Protein AF-A0A3L6TMF8-F1 (afdb_monomer_lite)

InterPro domains:
  IPR000172 Glucose-methanol-choline oxidoreductase, N-terminal [PF00732] (1-159)
  IPR036188 FAD/NAD(P)-binding domain superfamily [G3DSA:3.50.50.60] (19-197)
  IPR036188 FAD/NAD(P)-binding domain superfamily [SSF51905] (21-172)

pLDDT: mean 85.03, std 21.31, range [26.61, 98.56]

Structure (mmCIF, N/CA/C/O backbone):
data_AF-A0A3L6TMF8-F1
#
_entry.id   AF-A0A3L6TMF8-F1
#
loop_
_atom_site.group_PDB
_atom_site.id
_atom_site.type_symbol
_atom_site.label_atom_id
_atom_site.label_alt_id
_atom_site.label_comp_id
_atom_site.label_asym_id
_atom_site.label_entity_id
_atom_site.label_seq_id
_atom_site.pdbx_PDB_ins_code
_atom_site.Cartn_x
_atom_site.Cartn_y
_atom_site.Cartn_z
_atom_site.occupancy
_atom_site.B_iso_or_equiv
_atom_site.auth_seq_id
_atom_site.auth_comp_id
_atom_site.auth_asym_id
_atom_site.auth_atom_id
_atom_site.pdbx_PDB_model_num
ATOM 1 N N . MET A 1 1 ? -10.083 -6.583 -18.305 1.00 89.56 1 MET A N 1
ATOM 2 C CA . MET A 1 1 ? -9.436 -6.960 -17.027 1.00 89.56 1 MET A CA 1
ATOM 3 C C . MET A 1 1 ? -9.557 -8.457 -16.776 1.00 89.56 1 MET A C 1
ATOM 5 O O . MET A 1 1 ? -8.679 -9.012 -16.135 1.00 89.56 1 MET A O 1
ATOM 9 N N . ASP A 1 2 ? -10.562 -9.108 -17.354 1.00 95.12 2 ASP A N 1
ATOM 10 C CA . ASP A 1 2 ? -10.920 -10.520 -17.163 1.00 95.12 2 ASP A CA 1
ATOM 11 C C . ASP A 1 2 ? -9.742 -11.482 -17.349 1.00 95.12 2 ASP A C 1
ATOM 13 O O . ASP A 1 2 ? -9.395 -12.188 -16.417 1.00 95.12 2 ASP A O 1
ATOM 17 N N . ALA A 1 3 ? -8.990 -11.387 -18.452 1.00 95.56 3 ALA A N 1
ATOM 18 C CA . ALA A 1 3 ? -7.806 -12.233 -18.660 1.00 95.56 3 ALA A CA 1
ATOM 19 C C . ALA A 1 3 ? -6.743 -12.123 -17.540 1.00 95.56 3 ALA A C 1
ATOM 21 O O . ALA A 1 3 ? -6.020 -13.079 -17.263 1.00 95.56 3 ALA A O 1
ATOM 22 N N . VAL A 1 4 ? -6.630 -10.956 -16.893 1.00 95.81 4 VAL A N 1
ATOM 23 C CA . VAL A 1 4 ? -5.744 -10.765 -15.732 1.00 95.81 4 VAL A CA 1
ATOM 24 C C . VAL A 1 4 ? -6.351 -11.424 -14.496 1.00 95.81 4 VAL A C 1
ATOM 26 O O . VAL A 1 4 ? -5.632 -12.100 -13.766 1.00 95.81 4 VAL A O 1
ATOM 29 N N . TYR A 1 5 ? -7.657 -11.253 -14.278 1.00 95.88 5 TYR A N 1
ATOM 30 C CA . TYR A 1 5 ? -8.386 -11.866 -13.166 1.00 95.88 5 TYR A CA 1
ATOM 31 C C . TYR A 1 5 ? -8.338 -13.391 -13.242 1.00 95.88 5 TYR A C 1
ATOM 33 O O . TYR A 1 5 ? -8.004 -14.030 -12.248 1.00 95.88 5 TYR A O 1
ATOM 41 N N . ASP A 1 6 ? -8.550 -13.956 -14.426 1.00 95.81 6 ASP A N 1
ATOM 42 C CA . ASP A 1 6 ? -8.492 -15.393 -14.676 1.00 95.81 6 ASP A CA 1
ATOM 43 C C . ASP A 1 6 ? -7.088 -15.936 -14.395 1.00 95.81 6 ASP A C 1
ATOM 45 O O . ASP A 1 6 ? -6.918 -16.908 -13.652 1.00 95.81 6 ASP A O 1
ATOM 49 N N . ARG A 1 7 ? -6.049 -15.262 -14.918 1.00 95.94 7 ARG A N 1
ATOM 50 C CA . ARG A 1 7 ? -4.653 -15.691 -14.739 1.00 95.94 7 ARG A CA 1
ATOM 51 C C . ARG A 1 7 ? -4.196 -15.636 -13.283 1.00 95.94 7 ARG A C 1
ATOM 53 O O . ARG A 1 7 ? -3.410 -16.490 -12.861 1.00 95.94 7 ARG A O 1
ATOM 60 N N . LEU A 1 8 ? -4.669 -14.633 -12.547 1.00 95.94 8 LEU A N 1
ATOM 61 C CA . LEU A 1 8 ? -4.456 -14.464 -11.110 1.00 95.94 8 LEU A CA 1
ATOM 62 C C . LEU A 1 8 ? -5.424 -15.294 -10.261 1.00 95.94 8 LEU A C 1
ATOM 64 O O . LEU A 1 8 ? -5.264 -15.319 -9.044 1.00 95.94 8 LEU A O 1
ATOM 68 N N . SER A 1 9 ? -6.409 -15.935 -10.897 1.00 95.12 9 SER A N 1
ATOM 69 C CA . SER A 1 9 ? -7.554 -16.617 -10.288 1.00 95.12 9 SER A CA 1
ATOM 70 C C . SER A 1 9 ? -8.105 -15.858 -9.093 1.00 95.12 9 SER A C 1
ATOM 72 O O . SER A 1 9 ? -8.105 -16.340 -7.960 1.00 95.12 9 SER A O 1
ATOM 74 N N . VAL A 1 10 ? -8.502 -14.622 -9.381 1.00 96.12 10 VAL A N 1
ATOM 75 C CA . VAL A 1 10 ? -9.084 -13.719 -8.400 1.00 96.12 10 VAL A CA 1
ATOM 76 C C . VAL A 1 10 ? -10.381 -14.322 -7.863 1.00 96.12 10 VAL A C 1
ATOM 78 O O . VAL A 1 10 ? -11.233 -14.749 -8.637 1.00 96.12 10 VAL A O 1
ATOM 81 N N . THR A 1 11 ? -10.527 -14.331 -6.541 1.00 94.06 11 THR A N 1
ATOM 82 C CA . THR A 1 11 ? -11.740 -14.759 -5.834 1.00 94.06 11 THR A CA 1
ATOM 83 C C . THR A 1 11 ? -12.136 -13.715 -4.796 1.00 94.06 11 THR A C 1
ATOM 85 O O . THR A 1 11 ? -11.276 -13.075 -4.186 1.00 94.06 11 THR A O 1
ATOM 88 N N . ASP A 1 12 ? -13.434 -13.529 -4.601 1.00 91.12 12 ASP A N 1
ATOM 89 C CA . ASP A 1 12 ? -14.034 -12.762 -3.508 1.00 91.12 12 ASP A CA 1
ATOM 90 C C . ASP A 1 12 ? -14.244 -13.609 -2.238 1.00 91.12 12 ASP A C 1
ATOM 92 O O . ASP A 1 12 ? -14.472 -13.066 -1.155 1.00 91.12 12 ASP A O 1
ATOM 96 N N . GLY A 1 13 ? -14.094 -14.933 -2.336 1.00 91.81 13 GLY A N 1
ATOM 97 C CA . GLY A 1 13 ? -14.233 -15.853 -1.217 1.00 91.81 13 GLY A CA 1
ATOM 98 C C . GLY A 1 13 ? -13.161 -15.648 -0.142 1.00 91.81 13 GLY A C 1
ATOM 99 O O . GLY A 1 13 ? -11.964 -15.508 -0.416 1.00 91.81 13 GLY A O 1
ATOM 100 N N . CYS A 1 14 ? -13.580 -15.665 1.123 1.00 94.44 14 CYS A N 1
ATOM 101 C CA . CYS A 1 14 ? -12.704 -15.624 2.289 1.00 94.44 14 CYS A CA 1
ATOM 102 C C . CYS A 1 14 ? -13.274 -16.531 3.380 1.00 94.44 14 CYS A C 1
ATOM 104 O O . CYS A 1 14 ? -14.332 -16.245 3.934 1.00 94.44 14 CYS A O 1
ATOM 106 N N . ARG A 1 15 ? -12.581 -17.635 3.683 1.00 94.88 15 ARG A N 1
ATOM 107 C CA . ARG A 1 15 ? -13.034 -18.583 4.715 1.00 94.88 15 ARG A CA 1
ATOM 108 C C . ARG A 1 15 ? -12.860 -18.029 6.121 1.00 94.88 15 ARG A C 1
ATOM 110 O O . ARG A 1 15 ? -13.699 -18.268 6.980 1.00 94.88 15 ARG A O 1
ATOM 117 N N . GLU A 1 16 ? -11.764 -17.309 6.350 1.00 94.69 16 GLU A N 1
ATOM 118 C CA . GLU A 1 16 ? -11.487 -16.674 7.630 1.00 94.69 16 GLU A CA 1
ATOM 119 C C . GLU A 1 16 ? -10.800 -15.319 7.446 1.00 94.69 16 GLU A C 1
ATOM 121 O O . GLU A 1 16 ? -9.718 -15.210 6.865 1.00 94.69 16 GLU A O 1
ATOM 126 N N . GLU A 1 17 ? -11.415 -14.281 8.005 1.00 95.31 17 GLU A N 1
ATOM 127 C CA . GLU A 1 17 ? -10.838 -12.945 8.067 1.00 95.31 17 GLU A CA 1
ATOM 128 C C . GLU A 1 17 ? -9.806 -12.831 9.201 1.00 95.31 17 GLU A C 1
ATOM 130 O O . GLU A 1 17 ? -9.990 -13.342 10.311 1.00 95.31 17 GLU A O 1
ATOM 135 N N . GLY A 1 18 ? -8.720 -12.099 8.945 1.00 94.88 18 GLY A N 1
ATOM 136 C CA . GLY A 1 18 ? -7.771 -11.718 9.992 1.00 94.88 18 GLY A CA 1
ATOM 137 C C . GLY A 1 18 ? -8.398 -10.763 11.017 1.00 94.88 18 GLY A C 1
ATOM 138 O O . GLY A 1 18 ? -9.396 -10.096 10.741 1.00 94.88 18 GLY A O 1
ATOM 139 N N . PHE A 1 19 ? -7.777 -10.646 12.192 1.00 95.75 19 PHE A N 1
ATOM 140 C CA . PHE A 1 19 ? -8.275 -9.841 13.319 1.00 95.75 19 PHE A CA 1
ATOM 141 C C . PHE A 1 19 ? -8.699 -8.415 12.926 1.00 95.75 19 PHE A C 1
ATOM 143 O O . PHE A 1 19 ? -9.780 -7.959 13.286 1.00 95.75 19 PHE A O 1
ATOM 150 N N . GLN A 1 20 ? -7.867 -7.714 12.152 1.00 95.62 20 GLN A N 1
ATOM 151 C CA . GLN A 1 20 ? -8.139 -6.324 11.769 1.00 95.62 20 GLN A CA 1
ATOM 152 C C . GLN A 1 20 ? -9.345 -6.211 10.826 1.00 95.62 20 GLN A C 1
ATOM 154 O O . GLN A 1 20 ? -10.141 -5.285 10.943 1.00 95.62 20 GLN A O 1
ATOM 159 N N . ASN A 1 21 ? -9.503 -7.173 9.915 1.00 96.31 21 ASN A N 1
ATOM 160 C CA . ASN A 1 21 ? -10.626 -7.224 8.983 1.00 96.31 21 ASN A CA 1
ATOM 161 C C . ASN A 1 21 ? -11.944 -7.495 9.727 1.00 96.31 21 ASN A C 1
ATOM 163 O O . ASN A 1 21 ? -12.914 -6.765 9.528 1.00 96.31 21 ASN A O 1
ATOM 167 N N . LYS A 1 22 ? -11.931 -8.425 10.696 1.00 96.88 22 LYS A N 1
ATOM 168 C CA . LYS A 1 22 ? -13.059 -8.664 11.616 1.00 96.88 22 LYS A CA 1
ATOM 169 C C . LYS A 1 22 ? -13.450 -7.397 12.391 1.00 96.88 22 LYS A C 1
ATOM 171 O O . LYS A 1 22 ? -14.636 -7.121 12.552 1.00 96.88 22 LYS A O 1
ATOM 176 N N . VAL A 1 23 ? -12.469 -6.606 12.844 1.00 97.31 23 VAL A N 1
ATOM 177 C CA . VAL A 1 23 ? -12.705 -5.304 13.500 1.00 97.31 23 VAL A CA 1
ATOM 178 C C . VAL A 1 23 ? -13.433 -4.334 12.570 1.00 97.31 23 VAL A C 1
ATOM 180 O O . VAL A 1 23 ? -14.449 -3.769 12.970 1.00 97.31 23 VAL A O 1
ATOM 183 N N . VAL A 1 24 ? -12.952 -4.150 11.335 1.00 97.81 24 VAL A N 1
ATOM 184 C CA . VAL A 1 24 ? -13.604 -3.249 10.370 1.00 97.81 24 VAL A CA 1
ATOM 185 C C . VAL A 1 24 ? -15.022 -3.714 10.057 1.00 97.81 24 VAL A C 1
ATOM 187 O O . VAL A 1 24 ? -15.937 -2.894 10.100 1.00 97.81 24 VAL A O 1
ATOM 190 N N . ARG A 1 25 ? -15.223 -5.013 9.806 1.00 97.50 25 ARG A N 1
ATOM 191 C CA . ARG A 1 25 ? -16.544 -5.590 9.529 1.00 97.50 25 ARG A CA 1
ATOM 192 C C . ARG A 1 25 ? -17.523 -5.337 10.673 1.00 97.50 25 ARG A C 1
ATOM 194 O O . ARG A 1 25 ? -18.552 -4.706 10.450 1.00 97.50 25 ARG A O 1
ATOM 201 N N . ARG A 1 26 ? -17.158 -5.716 11.902 1.00 97.44 26 ARG A N 1
ATOM 202 C CA . ARG A 1 26 ? -17.998 -5.498 13.089 1.00 97.44 26 ARG A CA 1
ATOM 203 C C . ARG A 1 26 ? -18.318 -4.020 13.304 1.00 97.44 26 ARG A C 1
ATOM 205 O O . ARG A 1 26 ? -19.453 -3.673 13.607 1.00 97.44 26 ARG A O 1
ATOM 212 N N . GLY A 1 27 ? -17.322 -3.144 13.167 1.00 97.94 27 GLY A N 1
ATOM 213 C CA . GLY A 1 27 ? -17.520 -1.705 13.334 1.00 97.94 27 GLY A CA 1
ATOM 214 C C . GLY A 1 27 ? -18.434 -1.102 12.270 1.00 97.94 27 GLY A C 1
ATOM 215 O O . GLY A 1 27 ? -19.213 -0.203 12.573 1.00 97.94 27 GLY A O 1
ATOM 216 N N . CYS A 1 28 ? -18.382 -1.612 11.038 1.00 98.56 28 CYS A N 1
ATOM 217 C CA . CYS A 1 28 ? -19.323 -1.227 9.990 1.00 98.56 28 CYS A CA 1
ATOM 218 C C . CYS A 1 28 ? -20.741 -1.702 10.314 1.00 98.56 28 CYS A C 1
ATOM 220 O O . CYS A 1 28 ? -21.658 -0.886 10.296 1.00 98.56 28 CYS A O 1
ATOM 222 N N . GLU A 1 29 ? -20.911 -2.974 10.679 1.00 97.75 29 GLU A N 1
ATOM 223 C CA . GLU A 1 29 ? -22.209 -3.557 11.047 1.00 97.75 29 GLU A CA 1
ATOM 224 C C . GLU A 1 29 ? -22.870 -2.798 12.206 1.00 97.75 29 GLU A C 1
ATOM 226 O O . GLU A 1 29 ? -24.037 -2.423 12.112 1.00 97.75 29 GLU A O 1
ATOM 231 N N . ALA A 1 30 ? -22.108 -2.479 13.257 1.00 97.31 30 ALA A N 1
ATOM 232 C CA . ALA A 1 30 ? -22.587 -1.710 14.407 1.00 97.31 30 ALA A CA 1
ATOM 233 C C . ALA A 1 30 ? -23.035 -0.279 14.049 1.00 97.31 30 ALA A C 1
ATOM 235 O O . ALA A 1 30 ? -23.866 0.300 14.743 1.00 97.31 30 ALA A O 1
ATOM 236 N N . LEU A 1 31 ? -22.503 0.290 12.963 1.00 97.81 31 LEU A N 1
ATOM 237 C CA . LEU A 1 31 ? -22.867 1.613 12.449 1.00 97.81 31 LEU A CA 1
ATOM 238 C C . LEU A 1 31 ? -23.924 1.563 11.332 1.00 97.81 31 LEU A C 1
ATOM 240 O O . LEU A 1 31 ? -24.238 2.607 10.760 1.00 97.81 31 LEU A O 1
ATOM 244 N N . GLY A 1 32 ? -24.434 0.379 10.975 1.00 98.19 32 GLY A N 1
ATOM 245 C CA . GLY A 1 32 ? -25.341 0.209 9.836 1.00 98.19 32 GLY A CA 1
ATOM 246 C C . GLY A 1 32 ? -24.681 0.480 8.476 1.00 98.19 32 GLY A C 1
ATOM 247 O O . GLY A 1 32 ? -25.345 0.925 7.543 1.00 98.19 32 GLY A O 1
ATOM 248 N N . LEU A 1 33 ? -23.367 0.262 8.362 1.00 98.06 33 LEU A N 1
ATOM 249 C CA . LEU A 1 33 ? -22.574 0.467 7.147 1.00 98.06 33 LEU A CA 1
ATOM 250 C C . LEU A 1 33 ? -22.297 -0.858 6.426 1.00 98.06 33 LEU A C 1
ATOM 252 O O . LEU A 1 33 ? -22.154 -1.904 7.056 1.00 98.06 33 LEU A O 1
ATOM 256 N N . CYS A 1 34 ? -22.121 -0.799 5.104 1.00 96.75 34 CYS A N 1
ATOM 257 C CA . CYS A 1 34 ? -21.717 -1.961 4.311 1.00 96.75 34 CYS A CA 1
ATOM 258 C C . CYS A 1 34 ? -20.210 -2.231 4.433 1.00 96.75 34 CYS A C 1
ATOM 260 O O . CYS A 1 34 ? -19.405 -1.322 4.207 1.00 96.75 34 CYS A O 1
ATOM 262 N N . ALA A 1 35 ? -19.839 -3.473 4.747 1.00 96.19 35 ALA A N 1
ATOM 263 C CA . ALA A 1 35 ? -18.469 -3.973 4.666 1.00 96.19 35 ALA A CA 1
ATOM 264 C C . ALA A 1 35 ? -18.364 -5.012 3.541 1.00 96.19 35 ALA A C 1
ATOM 266 O O . ALA A 1 35 ? -18.795 -6.160 3.694 1.00 96.19 35 ALA A O 1
ATOM 267 N N . ASP A 1 36 ? -17.775 -4.607 2.421 1.00 95.75 36 ASP A N 1
ATOM 268 C CA . ASP A 1 36 ? -17.646 -5.422 1.218 1.00 95.75 36 ASP A CA 1
ATOM 269 C C . ASP A 1 36 ? -16.482 -6.413 1.347 1.00 95.75 36 ASP A C 1
ATOM 271 O O . ASP A 1 36 ? -15.457 -6.122 1.975 1.00 95.75 36 ASP A O 1
ATOM 275 N N . ALA A 1 37 ? -16.624 -7.588 0.734 1.00 95.25 37 ALA A N 1
ATOM 276 C CA . ALA A 1 37 ? -15.502 -8.496 0.517 1.00 95.25 37 ALA A CA 1
ATOM 277 C C . ALA A 1 37 ? -14.561 -7.928 -0.557 1.00 95.25 37 ALA A C 1
ATOM 279 O O . ALA A 1 37 ? -15.001 -7.285 -1.512 1.00 95.25 37 ALA A O 1
ATOM 280 N N . VAL A 1 38 ? -13.260 -8.177 -0.411 1.00 94.88 38 VAL A N 1
ATOM 281 C CA . VAL A 1 38 ? -12.249 -7.705 -1.367 1.00 94.88 38 VAL A CA 1
ATOM 282 C C . VAL A 1 38 ? -11.785 -8.865 -2.254 1.00 94.88 38 VAL A C 1
ATOM 284 O O . VAL A 1 38 ? -11.327 -9.878 -1.717 1.00 94.88 38 VAL A O 1
ATOM 287 N N . PRO A 1 39 ? -11.844 -8.729 -3.594 1.00 94.62 39 PRO A N 1
ATOM 288 C CA . PRO A 1 39 ? -11.298 -9.722 -4.514 1.00 94.62 39 PRO A CA 1
ATOM 289 C C . PRO A 1 39 ? -9.774 -9.856 -4.378 1.00 94.62 39 PRO A C 1
ATOM 291 O O . PRO A 1 39 ? -9.040 -8.867 -4.433 1.00 94.62 39 PRO A O 1
ATOM 294 N N . ARG A 1 40 ? -9.277 -11.087 -4.224 1.00 93.88 40 ARG A N 1
ATOM 295 C CA . ARG A 1 40 ? -7.863 -11.394 -3.946 1.00 93.88 40 ARG A CA 1
ATOM 296 C C . ARG A 1 40 ? -7.320 -12.458 -4.888 1.00 93.88 40 ARG A C 1
ATOM 298 O O . ARG A 1 40 ? -8.026 -13.376 -5.281 1.00 93.88 40 ARG A O 1
ATOM 305 N N . ASN A 1 41 ? -6.025 -12.375 -5.186 1.00 95.19 41 ASN A N 1
ATOM 306 C CA . ASN A 1 41 ? -5.277 -13.357 -5.980 1.00 95.19 41 ASN A CA 1
ATOM 307 C C . ASN A 1 41 ? -4.650 -14.473 -5.119 1.00 95.19 41 ASN A C 1
ATOM 309 O O . ASN A 1 41 ? -3.512 -14.879 -5.342 1.00 95.19 41 ASN A O 1
ATOM 313 N N . SER A 1 42 ? -5.355 -14.927 -4.091 1.00 94.19 42 SER A N 1
ATOM 314 C CA . SER A 1 42 ? -4.949 -16.017 -3.194 1.00 94.19 42 SER A CA 1
ATOM 315 C C . SER A 1 42 ? -6.117 -16.979 -3.030 1.00 94.19 42 SER A C 1
ATOM 317 O O . SER A 1 42 ? -7.254 -16.590 -3.292 1.00 94.19 42 SER A O 1
ATOM 319 N N . SER A 1 43 ? -5.881 -18.200 -2.554 1.00 93.69 43 SER A N 1
ATOM 320 C CA . SER A 1 43 ? -6.997 -19.104 -2.273 1.00 93.69 43 SER A CA 1
ATOM 321 C C . SER A 1 43 ? -7.907 -18.551 -1.167 1.00 93.69 43 SER A C 1
ATOM 323 O O . SER A 1 43 ? -7.510 -17.733 -0.331 1.00 93.69 43 SER A O 1
ATOM 325 N N . GLU A 1 44 ? -9.156 -19.014 -1.136 1.00 94.75 44 GLU A N 1
ATOM 326 C CA . GLU A 1 44 ? -10.146 -18.567 -0.146 1.00 94.75 44 GLU A CA 1
ATOM 327 C C . GLU A 1 44 ? -9.726 -18.875 1.298 1.00 94.75 44 GLU A C 1
ATOM 329 O O . GLU A 1 44 ? -10.085 -18.141 2.219 1.00 94.75 44 GLU A O 1
ATOM 334 N N . GLY A 1 45 ? -8.960 -19.955 1.492 1.00 93.31 45 GLY A N 1
ATOM 335 C CA . GLY A 1 45 ? -8.420 -20.390 2.783 1.00 93.31 45 GLY A CA 1
ATOM 336 C C . GLY A 1 45 ? -7.080 -19.754 3.157 1.00 93.31 45 GLY A C 1
ATOM 337 O O . GLY A 1 45 ? -6.467 -20.167 4.138 1.00 93.31 45 GLY A O 1
ATOM 338 N N . HIS A 1 46 ? -6.589 -18.787 2.380 1.00 93.50 46 HIS A N 1
ATOM 339 C CA . HIS A 1 46 ? -5.284 -18.186 2.614 1.00 93.50 46 HIS A CA 1
ATOM 340 C C . HIS A 1 46 ? -5.219 -17.384 3.927 1.00 93.50 46 HIS A C 1
ATOM 342 O O . HIS A 1 46 ? -5.907 -16.373 4.072 1.00 93.50 46 HIS A O 1
ATOM 348 N N . PHE A 1 47 ? -4.332 -17.783 4.851 1.00 93.25 47 PHE A N 1
ATOM 349 C CA . PHE A 1 47 ? -4.249 -17.217 6.208 1.00 93.25 47 PHE A CA 1
ATOM 350 C C . PHE A 1 47 ? -2.794 -17.062 6.722 1.00 93.25 47 PHE A C 1
ATOM 352 O O . PHE A 1 47 ? -2.463 -17.468 7.831 1.00 93.25 47 PHE A O 1
ATOM 359 N N . CYS A 1 48 ? -1.866 -16.515 5.920 1.00 89.44 48 CYS A N 1
ATOM 360 C CA . CYS A 1 48 ? -0.430 -16.541 6.274 1.00 89.44 48 CYS A CA 1
ATOM 361 C C . CYS A 1 48 ? 0.095 -15.380 7.144 1.00 89.44 48 CYS A C 1
ATOM 363 O O . CYS A 1 48 ? 1.239 -15.451 7.596 1.00 89.44 48 CYS A O 1
ATOM 365 N N . GLY A 1 49 ? -0.646 -14.276 7.309 1.00 89.19 49 GLY A N 1
ATOM 366 C CA . GLY A 1 49 ? -0.225 -13.125 8.126 1.00 89.19 49 GLY A CA 1
ATOM 367 C C . GLY A 1 49 ? 0.963 -12.302 7.598 1.00 89.19 49 GLY A C 1
ATOM 368 O O . GLY A 1 49 ? 1.333 -11.291 8.187 1.00 89.19 49 GLY A O 1
ATOM 369 N N . SER A 1 50 ? 1.576 -12.714 6.485 1.00 88.31 50 SER A N 1
ATOM 370 C CA . SER A 1 50 ? 2.863 -12.189 5.992 1.00 88.31 50 SER A CA 1
ATOM 371 C C . SER A 1 50 ? 2.818 -11.676 4.553 1.00 88.31 50 SER A C 1
ATOM 373 O O . SER A 1 50 ? 3.829 -11.230 4.025 1.00 88.31 50 SER A O 1
ATOM 375 N N . CYS A 1 51 ? 1.640 -11.660 3.927 1.00 87.31 51 CYS A N 1
ATOM 376 C CA . CYS A 1 51 ? 1.418 -11.353 2.509 1.00 87.31 51 CYS A CA 1
ATOM 377 C C . CYS A 1 51 ? 2.053 -10.047 1.972 1.00 87.31 51 CYS A C 1
ATOM 379 O O . CYS A 1 51 ? 2.203 -9.908 0.754 1.00 87.31 51 CYS A O 1
ATOM 381 N N . ASN A 1 52 ? 2.381 -9.076 2.832 1.00 86.88 52 ASN A N 1
ATOM 382 C CA . ASN A 1 52 ? 3.028 -7.807 2.482 1.00 86.88 52 ASN A CA 1
ATOM 383 C C . ASN A 1 52 ? 4.561 -7.922 2.437 1.00 86.88 52 ASN A C 1
ATOM 385 O O . ASN A 1 52 ? 5.213 -7.089 1.819 1.00 86.88 52 ASN A O 1
ATOM 389 N N . PHE A 1 53 ? 5.122 -8.950 3.073 1.00 88.62 53 PHE A N 1
ATOM 390 C CA . PHE A 1 53 ? 6.546 -9.285 3.083 1.00 88.62 53 PHE A CA 1
ATOM 391 C C . PHE A 1 53 ? 6.894 -10.432 2.119 1.00 88.62 53 PHE A C 1
ATOM 393 O O . PHE A 1 53 ? 8.048 -10.843 2.038 1.00 88.62 53 PHE A O 1
ATOM 400 N N . GLY A 1 54 ? 5.901 -10.939 1.387 1.00 88.62 54 GLY A N 1
ATOM 401 C CA . GLY A 1 54 ? 5.999 -12.143 0.566 1.00 88.62 54 GLY A CA 1
ATOM 402 C C . GLY A 1 54 ? 5.107 -13.254 1.112 1.00 88.62 54 GLY A C 1
ATOM 403 O O . GLY A 1 54 ? 4.738 -13.259 2.281 1.00 88.62 54 GLY A O 1
ATOM 404 N N . CYS A 1 55 ? 4.709 -14.189 0.253 1.00 89.94 55 CYS A N 1
ATOM 405 C CA . CYS A 1 55 ? 3.850 -15.297 0.657 1.00 89.94 55 CYS A CA 1
ATOM 406 C C . CYS A 1 55 ? 4.693 -16.569 0.821 1.00 89.94 55 CYS A C 1
ATOM 408 O O . CYS A 1 55 ? 5.038 -17.181 -0.188 1.00 89.94 55 CYS A O 1
ATOM 410 N N . PRO A 1 56 ? 5.015 -17.007 2.053 1.00 87.25 56 PRO A N 1
ATOM 411 C CA . PRO A 1 56 ? 5.888 -18.167 2.265 1.00 87.25 56 PRO A CA 1
ATOM 412 C C . PRO A 1 56 ? 5.270 -19.477 1.762 1.00 87.25 56 PRO A C 1
ATOM 414 O O . PRO A 1 56 ? 5.986 -20.422 1.458 1.00 87.25 56 PRO A O 1
ATOM 417 N N . THR A 1 57 ? 3.940 -19.528 1.654 1.00 88.12 57 THR A N 1
ATOM 418 C CA . THR A 1 57 ? 3.206 -20.694 1.137 1.00 88.12 57 THR A CA 1
ATOM 419 C C . THR A 1 57 ? 3.144 -20.752 -0.392 1.00 88.12 57 THR A C 1
ATOM 421 O O . THR A 1 57 ? 2.702 -21.756 -0.934 1.00 88.12 57 THR A O 1
ATOM 424 N N . GLY A 1 58 ? 3.513 -19.672 -1.095 1.00 88.12 58 GLY A N 1
ATOM 425 C CA . GLY A 1 58 ? 3.346 -19.563 -2.551 1.00 88.12 58 GLY A CA 1
ATOM 426 C C . GLY A 1 58 ? 1.890 -19.464 -3.036 1.00 88.12 58 GLY A C 1
ATOM 427 O O . GLY A 1 58 ? 1.656 -19.370 -4.235 1.00 88.12 58 GLY A O 1
ATOM 428 N N . ASP A 1 59 ? 0.908 -19.452 -2.128 1.00 92.31 59 ASP A N 1
ATOM 429 C CA . ASP A 1 59 ? -0.520 -19.448 -2.470 1.00 92.31 59 ASP A CA 1
ATOM 430 C C . ASP A 1 59 ? -0.993 -18.132 -3.114 1.00 92.31 59 ASP A C 1
ATOM 432 O O . ASP A 1 59 ? -1.864 -18.127 -3.986 1.00 92.31 59 ASP A O 1
ATOM 436 N N . LYS A 1 60 ? -0.379 -17.006 -2.727 1.00 93.31 60 LYS A N 1
ATOM 437 C CA . LYS A 1 60 ? -0.626 -15.711 -3.370 1.00 93.31 60 LYS A CA 1
ATOM 438 C C . LYS A 1 60 ? -0.026 -15.749 -4.774 1.00 93.31 60 LYS A C 1
ATOM 440 O O . LY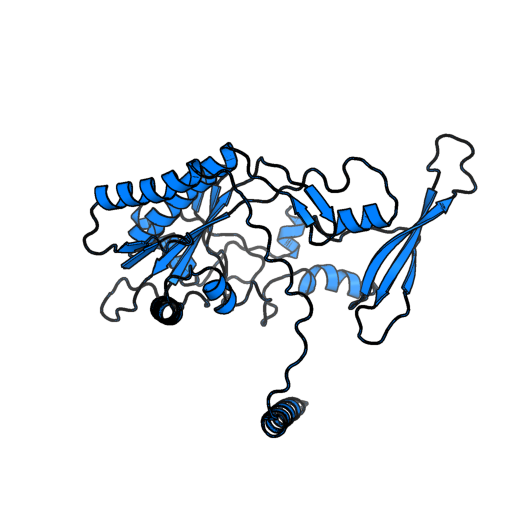S A 1 60 ? 1.189 -15.846 -4.932 1.00 93.31 60 LYS A O 1
ATOM 445 N N . ARG A 1 61 ? -0.874 -15.611 -5.788 1.00 93.94 61 ARG A N 1
ATOM 446 C CA . ARG A 1 61 ? -0.523 -15.731 -7.206 1.00 93.94 61 ARG A CA 1
ATOM 447 C C . ARG A 1 61 ? 0.134 -14.452 -7.716 1.00 93.94 61 ARG A C 1
ATOM 449 O O . ARG A 1 61 ? -0.491 -13.649 -8.401 1.00 93.94 61 ARG A O 1
ATOM 456 N N . GLY A 1 62 ? 1.372 -14.203 -7.299 1.00 92.81 62 GLY A N 1
ATOM 457 C CA . GLY A 1 62 ? 2.197 -13.100 -7.791 1.00 92.81 62 GLY A CA 1
ATOM 458 C C . GLY A 1 62 ? 2.756 -13.369 -9.190 1.00 92.81 62 GLY A C 1
ATOM 459 O O . GLY A 1 62 ? 2.543 -14.426 -9.779 1.00 92.81 62 GLY A O 1
ATOM 460 N N . THR A 1 63 ? 3.485 -12.408 -9.759 1.00 93.56 63 THR A N 1
ATOM 461 C CA . THR A 1 63 ? 4.136 -12.581 -11.072 1.00 93.56 63 THR A CA 1
ATOM 462 C C . THR A 1 63 ? 5.158 -13.720 -11.070 1.00 93.56 63 THR A C 1
ATOM 464 O O . THR A 1 63 ? 5.363 -14.349 -12.105 1.00 93.56 63 THR A O 1
ATOM 467 N N . ASP A 1 64 ? 5.747 -14.008 -9.911 1.00 91.62 64 ASP A N 1
ATOM 468 C CA . ASP A 1 64 ? 6.703 -15.078 -9.623 1.00 91.62 64 ASP A CA 1
ATOM 469 C C . ASP A 1 64 ? 6.113 -16.490 -9.740 1.00 91.62 64 ASP A C 1
ATOM 471 O O . ASP A 1 64 ? 6.841 -17.412 -10.091 1.00 91.62 64 ASP A O 1
ATOM 475 N N . THR A 1 65 ? 4.806 -16.654 -9.530 1.00 92.50 65 THR A N 1
ATOM 476 C CA . THR A 1 65 ? 4.084 -17.928 -9.717 1.00 92.50 65 THR A CA 1
ATOM 477 C C . THR A 1 65 ? 3.159 -17.910 -10.934 1.00 92.50 65 THR A C 1
ATOM 479 O O . THR A 1 65 ? 2.478 -18.896 -11.227 1.00 92.50 65 THR A O 1
ATOM 482 N N . THR A 1 66 ? 3.129 -16.791 -11.666 1.00 95.88 66 THR A N 1
ATOM 483 C CA . THR A 1 66 ? 2.266 -16.602 -12.832 1.00 95.88 66 THR A CA 1
ATOM 484 C C . THR A 1 66 ? 3.058 -16.270 -14.103 1.00 95.88 66 THR A C 1
ATOM 486 O O . THR A 1 66 ? 3.717 -17.139 -14.669 1.00 95.88 66 THR A O 1
ATOM 489 N N . TRP A 1 67 ? 3.020 -15.024 -14.573 1.00 96.56 67 TRP A N 1
ATOM 490 C CA . TRP A 1 67 ? 3.549 -14.638 -15.884 1.00 96.56 67 TRP A CA 1
ATOM 491 C C . TRP A 1 67 ? 5.058 -14.845 -16.052 1.00 96.56 67 TRP A C 1
ATOM 493 O O . TRP A 1 67 ? 5.502 -15.090 -17.172 1.00 96.56 67 TRP A O 1
ATOM 503 N N . LEU A 1 68 ? 5.864 -14.754 -14.985 1.00 96.31 68 LEU A N 1
ATOM 504 C CA . LEU A 1 68 ? 7.301 -15.036 -15.093 1.00 96.31 68 LEU A CA 1
ATOM 505 C C . LEU A 1 68 ? 7.558 -16.524 -15.331 1.00 96.31 68 LEU A C 1
ATOM 507 O O . LEU A 1 68 ? 8.431 -16.860 -16.129 1.00 96.31 68 LEU A O 1
ATOM 511 N N . VAL A 1 69 ? 6.764 -17.401 -14.711 1.00 96.19 69 VAL A N 1
ATOM 512 C CA . VAL A 1 69 ? 6.812 -18.848 -14.965 1.00 96.19 69 VAL A CA 1
ATOM 513 C C . VAL A 1 69 ? 6.451 -19.127 -16.422 1.00 96.19 69 VAL A C 1
ATOM 515 O O . VAL A 1 69 ? 7.200 -19.813 -17.114 1.00 96.19 69 VAL A O 1
ATOM 518 N N . ASP A 1 70 ? 5.366 -18.523 -16.918 1.00 96.94 70 ASP A N 1
ATOM 519 C CA . ASP A 1 70 ? 4.929 -18.683 -18.312 1.00 96.94 70 ASP A CA 1
ATOM 520 C C . ASP A 1 70 ? 5.997 -18.198 -19.306 1.00 96.94 70 ASP A C 1
ATOM 522 O O . ASP A 1 70 ? 6.219 -18.819 -20.347 1.00 96.94 70 ASP A O 1
ATOM 526 N N . ALA A 1 71 ? 6.667 -17.084 -18.995 1.00 97.69 71 ALA A N 1
ATOM 527 C CA . ALA A 1 71 ? 7.727 -16.529 -19.827 1.00 97.69 71 ALA A CA 1
ATOM 528 C C . ALA A 1 71 ? 8.948 -17.459 -19.876 1.00 97.69 71 ALA A C 1
ATOM 530 O O . ALA A 1 71 ? 9.447 -17.758 -20.962 1.00 97.69 71 ALA A O 1
ATOM 531 N N . VAL A 1 72 ? 9.409 -17.947 -18.720 1.00 98.00 72 VAL A N 1
ATOM 532 C CA . VAL A 1 72 ? 10.555 -18.868 -18.633 1.00 98.00 72 VAL A CA 1
ATOM 533 C C . VAL A 1 72 ? 10.245 -20.197 -19.320 1.00 98.00 72 VAL A C 1
ATOM 535 O O . VAL A 1 72 ? 11.070 -20.688 -20.087 1.00 98.00 72 VAL A O 1
ATOM 538 N N . ALA A 1 73 ? 9.031 -20.731 -19.154 1.00 98.06 73 ALA A N 1
ATOM 539 C CA . ALA A 1 73 ? 8.578 -21.938 -19.850 1.00 98.06 73 ALA A CA 1
ATOM 540 C C . ALA A 1 73 ? 8.593 -21.792 -21.386 1.00 98.06 73 ALA A C 1
ATOM 542 O O . ALA A 1 73 ? 8.659 -22.785 -22.106 1.00 98.06 73 ALA A O 1
ATOM 543 N N . ARG A 1 74 ? 8.565 -20.554 -21.897 1.00 98.25 74 ARG A N 1
ATOM 544 C CA . ARG A 1 74 ? 8.669 -20.214 -23.326 1.00 98.25 74 ARG A CA 1
ATOM 545 C C . ARG A 1 74 ? 10.073 -19.757 -23.743 1.00 98.25 74 ARG A C 1
ATOM 547 O O . ARG A 1 74 ? 10.235 -19.208 -24.830 1.00 98.25 74 ARG A O 1
ATOM 554 N N . GLY A 1 75 ? 11.081 -19.980 -22.901 1.00 98.06 75 GLY A N 1
ATOM 555 C CA . GLY A 1 75 ? 12.486 -19.703 -23.204 1.00 98.06 75 GLY A CA 1
ATOM 556 C C . GLY A 1 75 ? 12.967 -18.297 -22.840 1.00 98.06 75 GLY A C 1
ATOM 557 O O . GLY A 1 75 ? 14.060 -17.911 -23.254 1.00 98.06 75 GLY A O 1
ATOM 558 N N . ALA A 1 76 ? 12.195 -17.513 -22.080 1.00 98.00 76 ALA A N 1
ATOM 559 C CA . ALA A 1 76 ? 12.700 -16.251 -21.545 1.00 98.00 76 ALA A CA 1
ATOM 560 C C . ALA A 1 76 ? 13.785 -16.500 -20.482 1.00 98.00 76 ALA A C 1
ATOM 562 O O . ALA A 1 76 ? 13.669 -17.397 -19.650 1.00 98.00 76 ALA A O 1
ATOM 563 N N . VAL A 1 77 ? 14.817 -15.655 -20.475 1.00 96.81 77 VAL A N 1
ATOM 564 C CA . VAL A 1 77 ? 15.881 -15.671 -19.463 1.00 96.81 77 VAL A CA 1
ATOM 565 C C . VAL A 1 77 ? 15.679 -14.500 -18.508 1.00 96.81 77 VAL A C 1
ATOM 567 O O . VAL A 1 77 ? 15.555 -13.354 -18.943 1.00 96.81 77 VAL A O 1
ATOM 570 N N . ILE A 1 78 ? 15.676 -14.782 -17.204 1.00 96.38 78 ILE A N 1
ATOM 571 C CA . ILE A 1 78 ? 15.596 -13.766 -16.150 1.00 96.38 78 ILE A CA 1
ATOM 572 C C . ILE A 1 78 ? 16.990 -13.573 -15.557 1.00 96.38 78 ILE A C 1
ATOM 574 O O . ILE A 1 78 ? 17.569 -14.498 -14.994 1.00 96.38 78 ILE A O 1
ATOM 578 N N . LEU A 1 79 ? 17.517 -12.354 -15.664 1.00 94.06 79 LEU A N 1
ATOM 579 C CA . LEU A 1 79 ? 18.772 -11.956 -15.030 1.00 94.06 79 LEU A CA 1
ATOM 580 C C . LEU A 1 79 ? 18.455 -11.156 -13.764 1.00 94.06 79 LEU A C 1
ATOM 582 O O . LEU A 1 79 ? 17.885 -10.067 -13.832 1.00 94.06 79 LEU A O 1
ATOM 586 N N . THR A 1 80 ? 18.804 -11.709 -12.606 1.00 93.69 80 THR A N 1
ATOM 587 C CA . THR A 1 80 ? 18.657 -11.051 -11.300 1.00 93.69 80 THR A CA 1
ATOM 588 C C . THR A 1 80 ? 19.983 -10.470 -10.825 1.00 93.69 80 THR A C 1
ATOM 590 O O . THR A 1 80 ? 21.044 -10.834 -11.326 1.00 93.69 80 THR A O 1
ATOM 593 N N . GLY A 1 81 ? 19.947 -9.585 -9.826 1.00 92.12 81 GLY A N 1
ATOM 594 C CA . GLY A 1 81 ? 21.171 -8.971 -9.301 1.00 92.12 81 GLY A CA 1
ATOM 595 C C . GLY A 1 81 ? 21.835 -8.024 -10.301 1.00 92.12 81 GLY A C 1
ATOM 596 O O . GLY A 1 81 ? 23.033 -7.784 -10.221 1.00 92.12 81 GLY A O 1
ATOM 597 N N . CYS A 1 82 ? 21.072 -7.480 -11.247 1.00 93.69 82 CYS A N 1
ATOM 598 C CA . CYS A 1 82 ? 21.525 -6.448 -12.165 1.00 93.69 82 CYS A CA 1
ATOM 599 C C . CYS A 1 82 ? 20.541 -5.277 -12.190 1.00 93.69 82 CYS A C 1
ATOM 601 O O . CYS A 1 82 ? 19.336 -5.455 -12.010 1.00 93.69 82 CYS A O 1
ATOM 603 N N . LYS A 1 83 ? 21.055 -4.078 -12.454 1.00 94.62 83 LYS A N 1
ATOM 604 C CA . LYS A 1 83 ? 20.277 -2.846 -12.550 1.00 94.62 83 LYS A CA 1
ATOM 605 C C . LYS A 1 83 ? 20.550 -2.169 -13.884 1.00 94.62 83 LYS A C 1
ATOM 607 O O . LYS A 1 83 ? 21.691 -1.829 -14.182 1.00 94.62 83 LYS A O 1
ATOM 612 N N . ALA A 1 84 ? 19.506 -1.968 -14.684 1.00 96.44 84 ALA A N 1
ATOM 613 C CA . ALA A 1 84 ? 19.618 -1.217 -15.929 1.00 96.44 84 ALA A CA 1
ATOM 614 C C . ALA A 1 84 ? 20.014 0.238 -15.635 1.00 96.44 84 ALA A C 1
ATOM 616 O O . ALA A 1 84 ? 19.366 0.912 -14.835 1.00 96.44 84 ALA A O 1
ATOM 617 N N . GLU A 1 85 ? 21.069 0.720 -16.289 1.00 96.06 85 GLU A N 1
ATOM 618 C CA . GLU A 1 85 ? 21.544 2.095 -16.143 1.00 96.06 85 GLU A CA 1
ATOM 619 C C . GLU A 1 85 ? 20.934 3.001 -17.203 1.00 96.06 85 GLU A C 1
ATOM 621 O O . GLU A 1 85 ? 20.454 4.082 -16.876 1.00 96.06 85 GLU A O 1
ATOM 626 N N . HIS A 1 86 ? 20.978 2.585 -18.471 1.00 97.81 86 HIS A N 1
ATOM 627 C CA . HIS A 1 86 ? 20.468 3.354 -19.603 1.00 97.81 86 HIS A CA 1
ATOM 628 C C . HIS A 1 86 ? 20.343 2.494 -20.868 1.00 97.81 86 HIS A C 1
ATOM 630 O O . HIS A 1 86 ? 21.071 1.518 -21.054 1.00 97.81 86 HIS A O 1
ATOM 636 N N . PHE A 1 87 ? 19.443 2.889 -21.767 1.00 98.19 87 PHE A N 1
ATOM 637 C CA . PHE A 1 87 ? 19.374 2.379 -23.133 1.00 98.19 87 PHE A CA 1
ATOM 638 C C . PHE A 1 87 ? 20.475 2.974 -24.010 1.00 98.19 87 PHE A C 1
ATOM 640 O O . PHE A 1 87 ? 20.880 4.125 -23.841 1.00 98.19 87 PHE A O 1
ATOM 647 N N . VAL A 1 88 ? 20.905 2.195 -24.999 1.00 97.44 88 VAL A N 1
ATOM 648 C CA . VAL A 1 88 ? 21.894 2.597 -25.998 1.00 97.44 88 VAL A CA 1
ATOM 649 C C . VAL A 1 88 ? 21.179 2.935 -27.301 1.00 97.44 88 VAL A C 1
ATOM 651 O O . VAL A 1 88 ? 20.387 2.140 -27.809 1.00 97.44 88 VAL A O 1
ATOM 654 N N . PHE A 1 89 ? 21.478 4.110 -27.858 1.00 95.12 89 PHE A N 1
ATOM 655 C CA . PHE A 1 89 ? 20.883 4.591 -29.102 1.00 95.12 89 PHE A CA 1
ATOM 656 C C . PHE A 1 89 ? 21.937 4.867 -30.170 1.00 95.12 89 PHE A C 1
ATOM 658 O O . PHE A 1 89 ? 22.893 5.600 -29.925 1.00 95.12 89 PHE A O 1
ATOM 665 N N . GLU A 1 90 ? 21.690 4.381 -31.381 1.00 92.31 90 GLU A N 1
ATOM 666 C CA . GLU A 1 90 ? 22.529 4.617 -32.557 1.00 92.31 90 GLU A CA 1
ATOM 667 C C . GLU A 1 90 ? 21.790 5.454 -33.601 1.00 92.31 90 GLU A C 1
ATOM 669 O O . GLU A 1 90 ? 20.556 5.496 -33.623 1.00 92.31 90 GLU A O 1
ATOM 674 N N . LYS A 1 91 ? 22.541 6.149 -34.466 1.00 87.50 91 LYS A N 1
ATOM 675 C CA . LYS A 1 91 ? 21.958 6.875 -35.601 1.00 87.50 91 LYS A CA 1
ATOM 676 C C . LYS A 1 91 ? 21.358 5.878 -36.584 1.00 87.50 91 LYS A C 1
ATOM 678 O O . LYS A 1 91 ? 21.932 4.828 -36.847 1.00 87.50 91 LYS A O 1
ATOM 683 N N . ASN A 1 92 ? 20.215 6.233 -37.152 1.00 81.44 92 ASN A N 1
ATOM 684 C CA . ASN A 1 92 ? 19.573 5.398 -38.153 1.00 81.44 92 ASN A CA 1
ATOM 685 C C . ASN A 1 92 ? 20.199 5.705 -39.525 1.00 81.44 92 ASN A C 1
ATOM 687 O O . ASN A 1 92 ? 19.957 6.772 -40.086 1.00 81.44 92 ASN A O 1
ATOM 691 N N . SER A 1 93 ? 21.028 4.801 -40.051 1.00 68.62 93 SER A N 1
ATOM 692 C CA . SER A 1 93 ? 21.836 5.004 -41.269 1.00 68.62 93 SER A CA 1
ATOM 693 C C . SER A 1 93 ? 21.028 5.192 -42.565 1.00 68.62 93 SER A C 1
ATOM 695 O O . SER A 1 93 ? 21.609 5.526 -43.589 1.00 68.62 93 SER A O 1
ATOM 697 N N . GLY A 1 94 ? 19.697 5.050 -42.520 1.00 63.12 94 GLY A N 1
ATOM 698 C CA . GLY A 1 94 ? 18.785 5.284 -43.649 1.00 63.12 94 GLY A CA 1
ATOM 699 C C . GLY A 1 94 ? 17.815 6.464 -43.494 1.00 63.12 94 GLY A C 1
ATOM 700 O O . GLY A 1 94 ? 16.901 6.587 -44.302 1.00 63.12 94 GLY A O 1
ATOM 701 N N . SER A 1 95 ? 17.934 7.318 -42.464 1.00 59.41 95 SER A N 1
ATOM 702 C CA . SER A 1 95 ? 16.992 8.438 -42.273 1.00 59.41 95 SER A CA 1
ATOM 703 C C . SER A 1 95 ? 17.504 9.750 -42.884 1.00 59.41 95 SER A C 1
ATOM 705 O O . SER A 1 95 ? 17.985 10.626 -42.169 1.00 59.41 95 SER A O 1
ATOM 707 N N . SER A 1 96 ? 17.359 9.913 -44.198 1.00 54.72 96 SER A N 1
ATOM 708 C CA . SER A 1 96 ? 17.534 11.195 -44.908 1.00 54.72 96 SER A CA 1
ATOM 709 C C . SER A 1 96 ? 16.238 12.036 -44.977 1.00 54.72 96 SER A C 1
ATOM 711 O O . SER A 1 96 ? 16.127 12.953 -45.782 1.00 54.72 96 SER A O 1
ATOM 713 N N . GLY A 1 97 ? 15.251 11.762 -44.110 1.00 61.28 97 GLY A N 1
ATOM 714 C CA . GLY A 1 97 ? 13.960 12.470 -44.041 1.00 61.28 97 GLY A CA 1
ATOM 715 C C . GLY A 1 97 ? 13.354 12.500 -42.627 1.00 61.28 97 GLY A C 1
ATOM 716 O O . GLY A 1 97 ? 14.052 12.232 -41.653 1.00 61.28 97 GLY A O 1
ATOM 717 N N . ARG A 1 98 ? 12.038 12.767 -42.499 1.00 57.16 98 ARG A N 1
ATOM 718 C CA . ARG A 1 98 ? 11.244 12.848 -41.234 1.00 57.16 98 ARG A CA 1
ATOM 719 C C . ARG A 1 98 ? 11.208 11.559 -40.365 1.00 57.16 98 ARG A C 1
ATOM 721 O O . ARG A 1 98 ? 10.376 11.441 -39.469 1.00 57.16 98 ARG A O 1
ATOM 728 N N . GLY A 1 99 ? 12.072 10.576 -40.620 1.00 59.25 99 GLY A N 1
ATOM 729 C CA . GLY A 1 99 ? 12.142 9.310 -39.886 1.00 59.25 99 GLY A CA 1
ATOM 730 C C . GLY A 1 99 ? 12.763 9.429 -38.486 1.00 59.25 99 GLY A C 1
ATOM 731 O O . GLY A 1 99 ? 13.337 10.449 -38.109 1.00 59.25 99 GLY A O 1
ATOM 732 N N . ARG A 1 100 ? 12.673 8.351 -37.691 1.00 67.88 100 ARG A N 1
ATOM 733 C CA . ARG A 1 100 ? 13.297 8.269 -36.355 1.00 67.88 100 ARG A CA 1
ATOM 734 C C . ARG A 1 100 ? 14.819 8.364 -36.498 1.00 67.88 100 ARG A C 1
ATOM 736 O O . ARG A 1 100 ? 15.453 7.394 -36.907 1.00 67.88 100 ARG A O 1
ATOM 743 N N . GLY A 1 101 ? 15.397 9.501 -36.106 1.00 77.75 101 GLY A N 1
ATOM 744 C CA . GLY A 1 101 ? 16.840 9.761 -36.214 1.00 77.75 101 GLY A CA 1
ATOM 745 C C . GLY A 1 101 ? 17.733 8.894 -35.316 1.00 77.75 101 GLY A C 1
ATOM 746 O O . GLY A 1 101 ? 18.955 8.930 -35.454 1.00 77.75 101 GLY A O 1
ATOM 747 N N . LYS A 1 102 ? 17.148 8.109 -34.399 1.00 87.25 102 LYS A N 1
ATOM 748 C CA . LYS A 1 102 ? 17.863 7.152 -33.547 1.00 87.25 102 LYS A CA 1
ATOM 749 C C . LYS A 1 102 ? 17.098 5.837 -33.386 1.00 87.25 102 LYS A C 1
ATOM 751 O O . LYS A 1 102 ? 15.868 5.850 -33.281 1.00 87.25 102 LYS A O 1
ATOM 756 N N . LYS A 1 103 ? 17.833 4.727 -33.292 1.00 91.56 103 LYS A N 1
ATOM 757 C CA . LYS A 1 103 ? 17.338 3.374 -32.994 1.00 91.56 103 LYS A CA 1
ATOM 758 C C . LYS A 1 103 ? 17.906 2.902 -31.654 1.00 91.56 103 LYS A C 1
ATOM 760 O O . LYS A 1 103 ? 19.094 3.077 -31.411 1.00 91.56 103 LYS A O 1
ATOM 765 N N . CYS A 1 104 ? 17.065 2.329 -30.790 1.00 95.12 104 CYS A N 1
ATOM 766 C CA . CYS A 1 104 ? 17.540 1.639 -29.588 1.00 95.12 104 CYS A CA 1
ATOM 767 C C . CYS A 1 104 ? 18.150 0.297 -30.002 1.00 95.12 104 CYS A C 1
ATOM 769 O O . CYS A 1 104 ? 17.503 -0.452 -30.736 1.00 95.12 104 CYS A O 1
ATOM 771 N N . VAL A 1 105 ? 19.370 0.015 -29.556 1.00 96.56 105 VAL A N 1
ATOM 772 C CA . VAL A 1 105 ? 20.106 -1.215 -29.902 1.00 96.56 105 VAL A CA 1
ATOM 773 C C . VAL A 1 105 ? 20.355 -2.117 -28.696 1.00 96.56 105 VAL A C 1
ATOM 775 O O . VAL A 1 105 ? 20.974 -3.168 -28.826 1.00 96.56 105 VAL A O 1
ATOM 778 N N . GLY A 1 106 ? 19.878 -1.722 -27.515 1.00 97.62 106 GLY A N 1
ATOM 779 C CA . GLY A 1 106 ? 20.127 -2.454 -26.284 1.00 97.62 106 GLY A CA 1
ATOM 780 C C . GLY A 1 106 ? 20.180 -1.562 -25.052 1.00 97.62 106 GLY A C 1
ATOM 781 O O . GLY A 1 106 ? 19.710 -0.423 -25.065 1.00 97.62 106 GLY A O 1
ATOM 782 N N . LEU A 1 107 ? 20.785 -2.077 -23.986 1.00 97.94 107 LEU A N 1
ATOM 783 C CA . LEU A 1 107 ? 20.998 -1.355 -22.734 1.00 97.94 107 LEU A CA 1
ATOM 784 C C . LEU A 1 107 ? 22.330 -1.716 -22.081 1.00 97.94 107 LEU A C 1
ATOM 786 O O . LEU A 1 107 ? 22.916 -2.767 -22.349 1.00 97.94 107 LEU A O 1
ATOM 790 N N . VAL A 1 108 ? 22.775 -0.839 -21.187 1.00 97.94 108 VAL A N 1
ATOM 791 C CA . VAL A 1 108 ? 23.858 -1.108 -20.242 1.00 97.94 108 VAL A CA 1
ATOM 792 C C . VAL A 1 108 ? 23.257 -1.317 -18.855 1.00 97.94 108 VAL A C 1
ATOM 794 O O . VAL A 1 108 ? 22.386 -0.554 -18.434 1.00 97.94 108 VAL A O 1
ATOM 797 N N . ALA A 1 109 ? 23.724 -2.339 -18.143 1.00 96.81 109 ALA A N 1
ATOM 798 C CA . ALA A 1 109 ? 23.332 -2.643 -16.773 1.00 96.81 109 ALA A CA 1
ATOM 799 C C . ALA A 1 109 ? 24.555 -2.852 -15.872 1.00 96.81 109 ALA A C 1
ATOM 801 O O . ALA A 1 109 ? 25.588 -3.357 -16.312 1.00 96.81 109 ALA A O 1
ATOM 802 N N . THR A 1 110 ? 24.432 -2.490 -14.601 1.00 94.81 110 THR A N 1
ATOM 803 C CA . THR A 1 110 ? 25.422 -2.784 -13.558 1.00 94.81 110 THR A CA 1
ATOM 804 C C . THR A 1 110 ? 25.045 -4.072 -12.839 1.00 94.81 110 THR A C 1
ATOM 806 O O . THR A 1 110 ? 23.865 -4.304 -12.570 1.00 94.81 110 THR A O 1
ATOM 809 N N . CYS A 1 111 ? 26.029 -4.894 -12.481 1.00 92.06 111 CYS A N 1
ATOM 810 C CA . CYS A 1 111 ? 25.816 -5.996 -11.548 1.00 92.06 111 CYS A CA 1
ATOM 811 C C . CYS A 1 111 ? 25.778 -5.444 -10.117 1.00 92.06 111 CYS A C 1
ATOM 813 O O . CYS A 1 111 ? 26.642 -4.669 -9.724 1.00 92.06 111 CYS A O 1
ATOM 815 N N . ALA A 1 112 ? 24.780 -5.848 -9.340 1.00 83.94 112 ALA A N 1
ATOM 816 C CA . ALA A 1 112 ? 24.603 -5.492 -7.935 1.00 83.94 112 ALA A CA 1
ATOM 817 C C . ALA A 1 112 ? 25.288 -6.499 -6.987 1.00 83.94 112 ALA A C 1
ATOM 819 O O . ALA A 1 112 ? 24.936 -6.583 -5.815 1.00 83.94 112 ALA A O 1
ATOM 820 N N . THR A 1 113 ? 26.225 -7.299 -7.501 1.00 83.06 113 THR A N 1
ATOM 821 C CA . THR A 1 113 ? 26.984 -8.287 -6.729 1.00 83.06 113 THR A CA 1
ATOM 822 C C . THR A 1 113 ? 28.273 -7.665 -6.211 1.00 83.06 113 THR A C 1
ATOM 824 O O . THR A 1 113 ? 29.043 -7.099 -6.991 1.00 83.06 113 THR A O 1
ATOM 827 N N . ASP A 1 114 ? 28.528 -7.812 -4.912 1.00 79.25 114 ASP A N 1
ATOM 828 C CA . ASP A 1 114 ? 29.739 -7.302 -4.270 1.00 79.25 114 ASP A CA 1
ATOM 829 C C . ASP A 1 114 ? 31.006 -7.786 -4.990 1.00 79.25 114 ASP A C 1
ATOM 831 O O . ASP A 1 114 ? 31.163 -8.964 -5.314 1.00 79.25 114 ASP A O 1
ATOM 835 N N . GLY A 1 115 ? 31.913 -6.849 -5.269 1.00 78.44 115 GLY A N 1
ATOM 836 C CA . GLY A 1 115 ? 33.174 -7.122 -5.964 1.00 78.44 115 GLY A CA 1
ATOM 837 C C . GLY A 1 115 ? 33.076 -7.229 -7.492 1.00 78.44 115 GLY A C 1
ATOM 838 O O . GLY A 1 115 ? 34.113 -7.285 -8.152 1.00 78.44 115 GLY A O 1
ATOM 839 N N . VAL A 1 116 ? 31.877 -7.195 -8.088 1.00 82.81 116 VAL A N 1
ATOM 840 C CA . VAL A 1 116 ? 31.716 -7.174 -9.550 1.00 82.81 116 VAL A CA 1
ATOM 841 C C . VAL A 1 116 ? 31.611 -5.734 -10.047 1.00 82.81 116 VAL A C 1
ATOM 843 O O . VAL A 1 116 ? 30.577 -5.088 -9.934 1.00 82.81 116 VAL A O 1
ATOM 846 N N . THR A 1 117 ? 32.684 -5.231 -10.658 1.00 82.06 117 THR A N 1
ATOM 847 C CA . THR A 1 117 ? 32.737 -3.867 -11.223 1.00 82.06 117 THR A CA 1
ATOM 848 C C . THR A 1 117 ? 32.392 -3.806 -12.713 1.00 82.06 117 THR A C 1
ATOM 850 O O . THR A 1 117 ? 32.219 -2.722 -13.275 1.00 82.06 117 THR A O 1
ATOM 853 N N . LYS A 1 118 ? 32.300 -4.963 -13.379 1.00 86.62 118 LYS A N 1
ATOM 854 C CA . LYS A 1 118 ? 32.003 -5.043 -14.813 1.00 86.62 118 LYS A CA 1
ATOM 855 C C . LYS A 1 118 ? 30.532 -4.722 -15.084 1.00 86.62 118 LYS A C 1
ATOM 857 O O . LYS A 1 118 ? 29.642 -5.162 -14.360 1.00 86.62 118 LYS A O 1
ATOM 862 N N . LYS A 1 119 ? 30.289 -3.989 -16.173 1.00 92.56 119 LYS A N 1
ATOM 863 C CA . LYS A 1 119 ? 28.946 -3.710 -16.693 1.00 92.56 119 LYS A CA 1
ATOM 864 C C . LYS A 1 119 ? 28.545 -4.749 -17.736 1.00 92.56 119 LYS A C 1
ATOM 866 O O . LYS A 1 119 ? 29.387 -5.241 -18.484 1.00 92.56 119 LYS A O 1
ATOM 871 N N . LEU A 1 120 ? 27.252 -5.034 -17.807 1.00 94.50 120 LEU A N 1
ATOM 872 C CA . LEU A 1 120 ? 26.640 -5.846 -18.850 1.00 94.50 120 LEU A CA 1
ATOM 873 C C . LEU A 1 120 ? 26.178 -4.930 -19.981 1.00 94.50 120 LEU A C 1
ATOM 875 O O . LEU A 1 120 ? 25.453 -3.965 -19.740 1.00 94.50 120 LEU A O 1
ATOM 879 N N . ARG A 1 121 ? 26.563 -5.252 -21.215 1.00 96.44 121 ARG A N 1
ATOM 880 C CA . ARG A 1 121 ? 25.952 -4.690 -22.421 1.00 96.44 121 ARG A CA 1
ATOM 881 C C . ARG A 1 121 ? 25.043 -5.756 -23.016 1.00 96.44 121 ARG A C 1
ATOM 883 O O . ARG A 1 121 ? 25.521 -6.817 -23.398 1.00 96.44 121 ARG A O 1
ATOM 890 N N . ILE A 1 122 ? 23.748 -5.470 -23.075 1.00 96.56 122 ILE A N 1
ATOM 891 C CA . ILE A 1 122 ? 22.747 -6.366 -23.656 1.00 96.56 122 ILE A CA 1
ATOM 892 C C . ILE A 1 122 ? 22.286 -5.746 -24.963 1.00 96.56 122 ILE A C 1
ATOM 894 O O . ILE A 1 122 ? 21.747 -4.640 -24.954 1.00 96.56 122 ILE A O 1
ATOM 898 N N . GLU A 1 123 ? 22.485 -6.452 -26.069 1.00 97.81 123 GLU A N 1
ATOM 899 C CA . GLU A 1 123 ? 22.029 -6.025 -27.390 1.00 97.81 123 GLU A CA 1
ATOM 900 C C . GLU A 1 123 ? 20.655 -6.617 -27.688 1.00 97.81 123 GLU A C 1
ATOM 902 O O . GLU A 1 123 ? 20.392 -7.790 -27.426 1.00 97.81 123 GLU A O 1
ATOM 907 N N . ALA A 1 124 ? 19.749 -5.793 -28.208 1.00 96.62 124 ALA A N 1
ATOM 908 C CA . ALA A 1 124 ? 18.374 -6.204 -28.444 1.00 96.62 124 ALA A CA 1
ATOM 909 C C . ALA A 1 124 ? 17.770 -5.476 -29.645 1.00 96.62 124 ALA A C 1
ATOM 911 O O . ALA A 1 124 ? 17.973 -4.279 -29.846 1.00 96.62 124 ALA A O 1
ATOM 912 N N . LYS A 1 125 ? 16.956 -6.198 -30.425 1.00 94.88 125 LYS A N 1
ATOM 913 C CA . LYS A 1 125 ? 16.181 -5.613 -31.534 1.00 94.88 125 LYS A CA 1
ATOM 914 C C . LYS A 1 125 ? 15.049 -4.712 -31.031 1.00 94.88 125 LYS A C 1
ATOM 916 O O . LYS A 1 125 ? 14.686 -3.751 -31.706 1.00 94.88 125 LYS A O 1
ATOM 921 N N . VAL A 1 126 ? 14.493 -5.046 -29.867 1.00 95.69 126 VAL A N 1
ATOM 922 C CA . VAL A 1 126 ? 13.413 -4.326 -29.187 1.00 95.69 126 VAL A CA 1
ATOM 923 C C . VAL A 1 126 ? 13.745 -4.271 -27.702 1.00 95.69 126 VAL A C 1
ATOM 925 O O . VAL A 1 126 ? 14.178 -5.264 -27.125 1.00 95.69 126 VAL A O 1
ATOM 928 N N . SER A 1 127 ? 13.527 -3.117 -27.079 1.00 96.56 127 SER A N 1
ATOM 929 C CA . SER A 1 127 ? 13.707 -2.934 -25.640 1.00 96.56 127 SER A CA 1
ATOM 930 C C . SER A 1 127 ? 12.462 -2.295 -25.041 1.00 96.56 127 SER A C 1
ATOM 932 O O . SER A 1 127 ? 11.923 -1.340 -25.601 1.00 96.56 127 SER A O 1
ATOM 934 N N . ILE A 1 128 ? 12.016 -2.824 -23.903 1.00 97.62 128 ILE A N 1
ATOM 935 C CA . ILE A 1 128 ? 10.823 -2.373 -23.186 1.00 97.62 128 ILE A CA 1
ATOM 936 C C . ILE A 1 128 ? 11.260 -1.915 -21.795 1.00 97.62 128 ILE A C 1
ATOM 938 O O . ILE A 1 128 ? 11.958 -2.641 -21.091 1.00 97.62 128 ILE A O 1
ATOM 942 N N . ALA A 1 129 ? 10.852 -0.711 -21.395 1.00 97.50 129 ALA A N 1
ATOM 943 C CA . ALA A 1 129 ? 11.041 -0.225 -20.033 1.00 97.50 129 ALA A CA 1
ATOM 944 C C . ALA A 1 129 ? 9.796 -0.556 -19.201 1.00 97.50 129 ALA A C 1
ATOM 946 O O . ALA A 1 129 ? 8.726 -0.008 -19.454 1.00 97.50 129 ALA A O 1
ATOM 947 N N . ALA A 1 130 ? 9.943 -1.446 -18.221 1.00 97.44 130 ALA A N 1
ATOM 948 C CA . ALA A 1 130 ? 8.862 -1.907 -17.347 1.00 97.44 130 ALA A CA 1
ATOM 949 C C . ALA A 1 130 ? 9.262 -1.824 -15.862 1.00 97.44 130 ALA A C 1
ATOM 951 O O . ALA A 1 130 ? 8.957 -2.701 -15.063 1.00 97.44 130 ALA A O 1
ATOM 952 N N . CYS A 1 131 ? 9.970 -0.760 -15.478 1.00 96.62 131 CYS A N 1
ATOM 953 C CA . CYS A 1 131 ? 10.523 -0.589 -14.130 1.00 96.62 131 CYS A CA 1
ATOM 954 C C . CYS A 1 131 ? 9.503 0.014 -13.134 1.00 96.62 131 CYS A C 1
ATOM 956 O O . CYS A 1 131 ? 9.872 0.495 -12.069 1.00 96.62 131 CYS A O 1
ATOM 958 N N . GLY A 1 132 ? 8.214 0.058 -13.481 1.00 96.69 132 GLY A N 1
ATOM 959 C CA . GLY A 1 132 ? 7.175 0.705 -12.673 1.00 96.69 132 GLY A CA 1
ATOM 960 C C . GLY A 1 132 ? 7.231 2.239 -12.694 1.00 96.69 132 GLY A C 1
ATOM 961 O O . GLY A 1 132 ? 8.110 2.845 -13.317 1.00 96.69 132 GLY A O 1
ATOM 962 N N . ALA A 1 133 ? 6.270 2.872 -12.014 1.00 96.81 133 ALA A N 1
ATOM 963 C CA . ALA A 1 133 ? 6.061 4.324 -12.050 1.00 96.81 133 ALA A CA 1
ATOM 964 C C . ALA A 1 133 ? 7.245 5.135 -11.492 1.00 96.81 133 ALA A C 1
ATOM 966 O O . ALA A 1 133 ? 7.516 6.236 -11.967 1.00 96.81 133 ALA A O 1
ATOM 967 N N . LEU A 1 134 ? 7.974 4.580 -10.517 1.00 97.00 134 LEU A N 1
ATOM 968 C CA . LEU A 1 134 ? 9.061 5.277 -9.824 1.00 97.00 134 LEU A CA 1
ATOM 969 C C . LEU A 1 134 ? 10.431 5.083 -10.484 1.00 97.00 134 LEU A C 1
ATOM 971 O O . LEU A 1 134 ? 11.250 5.996 -10.450 1.00 97.00 134 LEU A O 1
ATOM 975 N N . MET A 1 135 ? 10.687 3.930 -11.112 1.00 97.31 135 MET A N 1
ATOM 976 C CA . MET A 1 135 ? 12.018 3.616 -11.655 1.00 97.31 135 MET A CA 1
ATOM 977 C C . MET A 1 135 ? 12.105 3.708 -13.178 1.00 97.31 135 MET A C 1
ATOM 979 O O . MET A 1 135 ? 13.200 3.872 -13.716 1.00 97.31 135 MET A O 1
ATOM 983 N N . THR A 1 136 ? 10.975 3.702 -13.893 1.00 97.94 136 THR A N 1
ATOM 984 C CA . THR A 1 136 ? 10.985 3.929 -15.348 1.00 97.94 136 THR A CA 1
ATOM 985 C C . THR A 1 136 ? 11.442 5.349 -15.703 1.00 97.94 136 THR A C 1
ATOM 987 O O . THR A 1 136 ? 12.320 5.482 -16.557 1.00 97.94 136 THR A O 1
ATOM 990 N N . PRO A 1 137 ? 10.940 6.431 -15.069 1.00 97.75 137 PRO A N 1
ATOM 991 C CA . PRO A 1 137 ? 11.367 7.777 -15.440 1.00 97.75 137 PRO A CA 1
ATOM 992 C C . PRO A 1 137 ? 12.871 8.048 -15.265 1.00 97.75 137 PRO A C 1
ATOM 994 O O . PRO A 1 137 ? 13.463 8.595 -16.200 1.00 97.75 137 PRO A O 1
ATOM 997 N N . PRO A 1 138 ? 13.523 7.654 -14.148 1.00 97.25 138 PRO A N 1
ATOM 998 C CA . PRO A 1 138 ? 14.974 7.765 -14.007 1.00 97.25 138 PRO A CA 1
ATOM 999 C C . PRO A 1 138 ? 15.742 7.044 -15.120 1.00 97.25 138 PRO A C 1
ATOM 1001 O O . PRO A 1 138 ? 16.633 7.654 -15.707 1.00 97.25 138 PRO A O 1
ATOM 1004 N N . LEU A 1 139 ? 15.347 5.812 -15.478 1.00 97.81 139 LEU A N 1
ATOM 1005 C CA . LEU A 1 139 ? 15.967 5.053 -16.571 1.00 97.81 139 LEU A CA 1
ATOM 1006 C C . LEU A 1 139 ? 15.833 5.773 -17.921 1.00 97.81 139 LEU A C 1
ATOM 1008 O O . LEU A 1 139 ? 16.780 5.848 -18.702 1.00 97.81 139 LEU A O 1
ATOM 1012 N N . LEU A 1 140 ? 14.660 6.329 -18.231 1.00 97.56 140 LEU A N 1
ATOM 1013 C CA . LEU A 1 140 ? 14.464 7.051 -19.492 1.00 97.56 140 LEU A CA 1
ATOM 1014 C C . LEU A 1 140 ? 15.310 8.334 -19.549 1.00 97.56 140 LEU A C 1
ATOM 1016 O O . LEU A 1 140 ? 15.870 8.651 -20.601 1.00 97.56 140 LEU A O 1
ATOM 1020 N N . ARG A 1 141 ? 15.446 9.050 -18.423 1.00 96.44 141 ARG A N 1
ATOM 1021 C CA . ARG A 1 141 ? 16.299 10.247 -18.318 1.00 96.44 141 ARG A CA 1
ATOM 1022 C C . ARG A 1 141 ? 17.777 9.912 -18.485 1.00 96.44 141 ARG A C 1
ATOM 1024 O O . ARG A 1 141 ? 18.446 10.573 -19.276 1.00 96.44 141 ARG A O 1
ATOM 1031 N N . SER A 1 142 ? 18.279 8.891 -17.789 1.00 96.81 142 SER A N 1
ATOM 1032 C CA . SER A 1 142 ? 19.676 8.444 -17.913 1.00 96.81 142 SER A CA 1
ATOM 1033 C C . SER A 1 142 ? 19.997 7.933 -19.321 1.00 96.81 142 SER A C 1
ATOM 1035 O O . SER A 1 142 ? 21.122 8.069 -19.786 1.00 96.81 142 SER A O 1
ATOM 1037 N N . SER A 1 143 ? 18.985 7.451 -20.046 1.00 97.00 143 SER A N 1
ATOM 1038 C CA . SER A 1 143 ? 19.070 7.097 -21.470 1.00 97.00 143 SER A CA 1
ATOM 1039 C C . SER A 1 143 ? 19.122 8.298 -22.426 1.00 97.00 143 SER A C 1
ATOM 1041 O O . SER A 1 143 ? 19.133 8.124 -23.645 1.00 97.00 143 SER A O 1
ATOM 1043 N N . GLY A 1 144 ? 19.125 9.529 -21.906 1.00 95.31 144 GLY A N 1
ATOM 1044 C CA . GLY A 1 144 ? 19.208 10.758 -22.695 1.00 95.31 144 GLY A CA 1
ATOM 1045 C C . GLY A 1 144 ? 17.904 11.155 -23.395 1.00 95.31 144 GLY A C 1
ATOM 1046 O O . GLY A 1 144 ? 17.925 12.015 -24.282 1.00 95.31 144 GLY A O 1
ATOM 1047 N N . LEU A 1 145 ? 16.764 10.556 -23.026 1.00 94.94 145 LEU A N 1
ATOM 1048 C CA . LEU A 1 145 ? 15.459 10.929 -23.572 1.00 94.94 145 LEU A CA 1
ATOM 1049 C C . LEU A 1 145 ? 14.972 12.243 -22.946 1.00 94.94 145 LEU A C 1
ATOM 1051 O O . LEU A 1 145 ? 14.992 12.423 -21.732 1.00 94.94 145 LEU A O 1
ATOM 1055 N N . LYS A 1 146 ? 14.501 13.167 -23.794 1.00 93.62 146 LYS A N 1
ATOM 1056 C CA . LYS A 1 146 ? 14.175 14.557 -23.414 1.00 93.62 146 LYS A CA 1
ATOM 1057 C C . LYS A 1 146 ? 12.676 14.881 -23.427 1.00 93.62 146 LYS A C 1
ATOM 1059 O O . LYS A 1 146 ? 12.298 16.048 -23.480 1.00 93.62 146 LYS A O 1
ATOM 1064 N N . ASN A 1 147 ? 11.802 13.872 -23.422 1.00 95.06 147 ASN A N 1
ATOM 1065 C CA . ASN A 1 147 ? 10.362 14.125 -23.410 1.00 95.06 147 ASN A CA 1
ATOM 1066 C C . ASN A 1 147 ? 9.965 14.823 -22.095 1.00 95.06 147 ASN A C 1
ATOM 1068 O O . ASN A 1 147 ? 10.242 14.324 -21.004 1.00 95.06 147 ASN A O 1
ATOM 1072 N N . ARG A 1 148 ? 9.282 15.969 -22.210 1.00 96.06 148 ARG A N 1
ATOM 1073 C CA . ARG A 1 148 ? 8.860 16.813 -21.080 1.00 96.06 148 ARG A CA 1
ATOM 1074 C C . ARG A 1 148 ? 7.949 16.111 -20.068 1.00 96.06 148 ARG A C 1
ATOM 1076 O O . ARG A 1 148 ? 7.794 16.614 -18.961 1.00 96.06 148 ARG A O 1
ATOM 1083 N N . HIS A 1 149 ? 7.310 15.008 -20.449 1.00 97.12 149 HIS A N 1
ATOM 1084 C CA . HIS A 1 149 ? 6.407 14.236 -19.599 1.00 97.12 149 HIS A CA 1
ATOM 1085 C C . HIS A 1 149 ? 7.129 13.164 -18.775 1.00 97.12 149 HIS A C 1
ATOM 1087 O O . HIS A 1 149 ? 6.525 12.613 -17.862 1.00 97.12 149 HIS A O 1
ATOM 1093 N N . ILE A 1 150 ? 8.411 12.877 -19.040 1.00 97.69 150 ILE A N 1
ATOM 1094 C CA . ILE A 1 150 ? 9.154 11.876 -18.264 1.00 97.69 150 ILE A CA 1
ATOM 1095 C C . ILE A 1 150 ? 9.183 12.301 -16.792 1.00 97.69 150 ILE A C 1
ATOM 1097 O O . ILE A 1 150 ? 9.687 13.368 -16.450 1.00 97.69 150 ILE A O 1
ATOM 1101 N N . GLY A 1 151 ? 8.637 11.458 -15.920 1.00 97.19 151 GLY A N 1
ATOM 1102 C CA . GLY A 1 151 ? 8.580 11.688 -14.477 1.00 97.19 151 GLY A CA 1
ATOM 1103 C C . GLY A 1 151 ? 7.465 12.626 -14.024 1.00 97.19 151 GLY A C 1
ATOM 1104 O O . GLY A 1 151 ? 7.327 12.812 -12.828 1.00 97.19 151 GLY A O 1
ATOM 1105 N N . ARG A 1 152 ? 6.664 13.209 -14.923 1.00 97.25 152 ARG A N 1
ATOM 1106 C CA . ARG A 1 152 ? 5.465 13.986 -14.555 1.00 97.25 152 ARG A CA 1
ATOM 1107 C C . ARG A 1 152 ? 4.243 13.079 -14.427 1.00 97.25 152 ARG A C 1
ATOM 1109 O O . ARG A 1 152 ? 4.270 11.948 -14.903 1.00 97.25 152 ARG A O 1
ATOM 1116 N N . ASN A 1 153 ? 3.172 13.624 -13.850 1.00 96.31 153 ASN A N 1
ATOM 1117 C CA . ASN A 1 153 ? 1.866 12.971 -13.718 1.00 96.31 153 ASN A CA 1
ATOM 1118 C C . ASN A 1 153 ? 1.928 11.680 -12.883 1.00 96.31 153 ASN A C 1
ATOM 1120 O O . ASN A 1 153 ? 1.269 10.694 -13.206 1.00 96.31 153 ASN A O 1
ATOM 1124 N N . LEU A 1 154 ? 2.759 11.666 -11.835 1.00 97.38 154 LEU A N 1
ATOM 1125 C CA . LEU A 1 154 ? 2.774 10.558 -10.886 1.00 97.38 154 LEU A CA 1
ATOM 1126 C C . LEU A 1 154 ? 1.537 10.660 -9.990 1.00 97.38 154 LEU A C 1
ATOM 1128 O O . LEU A 1 154 ? 1.433 11.603 -9.218 1.00 97.38 154 LEU A O 1
ATOM 1132 N N . HIS A 1 155 ? 0.652 9.680 -10.052 1.00 96.75 155 HIS A N 1
ATOM 1133 C CA . HIS A 1 155 ? -0.501 9.589 -9.161 1.00 96.75 155 HIS A CA 1
ATOM 1134 C C . HIS A 1 155 ? -0.192 8.642 -8.000 1.00 96.75 155 HIS A C 1
ATOM 1136 O O . HIS A 1 155 ? 0.368 7.562 -8.211 1.00 96.75 155 HIS A O 1
ATOM 1142 N N . LEU A 1 156 ? -0.483 9.084 -6.777 1.00 95.44 156 LEU A N 1
ATOM 1143 C CA . LEU A 1 156 ? -0.253 8.344 -5.538 1.00 95.44 156 LEU A CA 1
ATOM 1144 C C . LEU A 1 156 ? -1.480 8.500 -4.655 1.00 95.44 156 LEU A C 1
ATOM 1146 O O . LEU A 1 156 ? -1.761 9.604 -4.204 1.00 95.44 156 LEU A O 1
ATOM 1150 N N . HIS A 1 157 ? -2.146 7.395 -4.348 1.00 96.12 157 HIS A N 1
ATOM 1151 C CA . HIS A 1 157 ? -3.251 7.370 -3.401 1.00 96.12 157 HIS A CA 1
ATOM 1152 C C . HIS A 1 157 ? -2.767 7.777 -2.001 1.00 96.12 157 HIS A C 1
ATOM 1154 O O . HIS A 1 157 ? -2.025 7.000 -1.388 1.00 96.12 157 HIS A O 1
ATOM 1160 N N . PRO A 1 158 ? -3.126 8.960 -1.462 1.00 96.06 158 PRO A N 1
ATOM 1161 C CA . PRO A 1 158 ? -2.721 9.291 -0.114 1.00 96.06 158 PRO A CA 1
ATOM 1162 C C . PRO A 1 158 ? -3.530 8.463 0.886 1.00 96.06 158 PRO A C 1
ATOM 1164 O O . PRO A 1 158 ? -4.679 8.081 0.640 1.00 96.06 158 PRO A O 1
ATOM 1167 N N . VAL A 1 159 ? -2.900 8.202 2.027 1.00 95.75 159 VAL A N 1
ATOM 1168 C CA . VAL A 1 159 ? -3.440 7.356 3.088 1.00 95.75 159 VAL A CA 1
ATOM 1169 C C . VAL A 1 159 ? -3.370 8.090 4.418 1.00 95.75 159 VAL A C 1
ATOM 1171 O O . VAL A 1 159 ? -2.354 8.707 4.736 1.00 95.75 159 VAL A O 1
ATOM 1174 N N . SER A 1 160 ? -4.435 7.985 5.210 1.00 94.38 160 SER A N 1
ATOM 1175 C CA . SER A 1 160 ? -4.440 8.382 6.619 1.00 94.38 160 SER A CA 1
ATOM 1176 C C . SER A 1 160 ? -4.919 7.216 7.471 1.00 94.38 160 SER A C 1
ATOM 1178 O O . SER A 1 160 ? -5.885 6.546 7.114 1.00 94.38 160 SER A O 1
ATOM 1180 N N . MET A 1 161 ? -4.229 6.949 8.577 1.00 94.75 161 MET A N 1
ATOM 1181 C CA . MET A 1 161 ? -4.415 5.736 9.372 1.00 94.75 161 MET A CA 1
ATOM 1182 C C . MET A 1 161 ? -4.820 6.066 10.808 1.00 94.75 161 MET A C 1
ATOM 1184 O O . MET A 1 161 ? -4.300 7.000 11.422 1.00 94.75 161 MET A O 1
ATOM 1188 N N . ALA A 1 162 ? -5.735 5.258 11.332 1.00 97.06 162 ALA A N 1
ATOM 1189 C CA . ALA A 1 162 ? -6.137 5.224 12.726 1.00 97.06 162 ALA A CA 1
ATOM 1190 C C . ALA A 1 162 ? -5.864 3.837 13.313 1.00 97.06 162 ALA A C 1
ATOM 1192 O O . ALA A 1 162 ? -5.792 2.837 12.593 1.00 97.06 162 ALA A O 1
ATOM 1193 N N . TRP A 1 163 ? -5.749 3.782 14.634 1.00 97.88 163 TRP A N 1
ATOM 1194 C CA . TRP A 1 163 ? -5.562 2.544 15.377 1.00 97.88 163 TRP A CA 1
ATOM 1195 C C . TRP A 1 163 ? -6.569 2.429 16.520 1.00 97.88 163 TRP A C 1
ATOM 1197 O O . TRP A 1 163 ? -7.031 3.433 17.062 1.00 97.88 163 TRP A O 1
ATOM 1207 N N . GLY A 1 164 ? -6.900 1.191 16.882 1.00 97.94 164 GLY A N 1
ATOM 1208 C CA . GLY A 1 164 ? -7.749 0.847 18.017 1.00 97.94 164 GLY A CA 1
ATOM 1209 C C . GLY A 1 164 ? -7.180 -0.342 18.787 1.00 97.94 164 GLY A C 1
ATOM 1210 O O . GLY A 1 164 ? -6.748 -1.327 18.188 1.00 97.94 164 GLY A O 1
ATOM 1211 N N . TYR A 1 165 ? -7.157 -0.252 20.114 1.00 97.62 165 TYR A N 1
ATOM 1212 C CA . TYR A 1 165 ? -6.695 -1.316 21.004 1.00 97.62 165 TYR A CA 1
ATOM 1213 C C . TYR A 1 165 ? -7.870 -2.141 21.539 1.00 97.62 165 TYR A C 1
ATOM 1215 O O . TYR A 1 165 ? -8.802 -1.587 22.119 1.00 97.62 165 TYR A O 1
ATOM 1223 N N . PHE A 1 166 ? -7.796 -3.466 21.396 1.00 96.81 166 PHE A N 1
ATOM 1224 C CA . PHE A 1 166 ? -8.849 -4.411 21.779 1.00 96.81 166 PHE A CA 1
ATOM 1225 C C . PHE A 1 166 ? -8.290 -5.453 22.761 1.00 96.81 166 PHE A C 1
ATOM 1227 O O . PHE A 1 166 ? -7.819 -6.519 22.332 1.00 96.81 166 PHE A O 1
ATOM 1234 N N . PRO A 1 167 ? -8.294 -5.159 24.075 1.00 93.88 167 PRO A N 1
ATOM 1235 C CA . PRO A 1 167 ? -7.740 -6.061 25.077 1.00 93.88 167 PRO A CA 1
ATOM 1236 C C . PRO A 1 167 ? -8.403 -7.440 25.004 1.00 93.88 167 PRO A C 1
ATOM 1238 O O . PRO A 1 167 ? -9.600 -7.557 24.751 1.00 93.88 167 PRO A O 1
ATOM 1241 N N . GLU A 1 168 ? -7.626 -8.497 25.235 1.00 87.50 168 GLU A N 1
ATOM 1242 C CA . GLU A 1 168 ? -8.202 -9.830 25.399 1.00 87.50 168 GLU A CA 1
ATOM 1243 C C . GLU A 1 168 ? -8.984 -9.884 26.714 1.00 87.50 168 GLU A C 1
ATOM 1245 O O . GLU A 1 168 ? -8.420 -9.708 27.793 1.00 87.50 168 GLU A O 1
ATOM 1250 N N . SER A 1 169 ? -10.283 -10.157 26.624 1.00 80.19 169 SER A N 1
ATOM 1251 C CA . SER A 1 169 ? -11.112 -10.518 27.768 1.00 80.19 169 SER A CA 1
ATOM 1252 C C . SER A 1 169 ? -11.758 -11.861 27.480 1.00 80.19 169 SER A C 1
ATOM 1254 O O . SER A 1 169 ? -12.672 -11.956 26.670 1.00 80.19 169 SER A O 1
ATOM 1256 N N . ARG A 1 170 ? -11.293 -12.921 28.150 1.00 69.75 170 ARG A N 1
ATOM 1257 C CA . ARG A 1 170 ? -11.854 -14.276 27.980 1.00 69.75 170 ARG A CA 1
ATOM 1258 C C . ARG A 1 170 ? -13.311 -14.394 28.434 1.00 69.75 170 ARG A C 1
ATOM 1260 O O . ARG A 1 170 ? -13.950 -15.396 28.150 1.00 69.75 170 ARG A O 1
ATOM 1267 N N . GLN A 1 171 ? -13.801 -13.400 29.168 1.00 74.00 171 GLN A N 1
ATOM 1268 C CA . GLN A 1 171 ? -15.169 -13.334 29.674 1.00 74.00 171 GLN A CA 1
ATOM 1269 C C . GLN A 1 171 ? -16.101 -12.561 28.733 1.00 74.00 171 GLN A C 1
ATOM 1271 O O . GLN A 1 171 ? -17.303 -12.553 28.969 1.00 74.00 171 GLN A O 1
ATOM 1276 N N . ASP A 1 172 ? -15.568 -11.905 27.695 1.00 76.19 172 ASP A N 1
ATOM 1277 C CA . ASP A 1 172 ? -16.372 -11.183 26.713 1.00 76.19 172 ASP A CA 1
ATOM 1278 C C . ASP A 1 172 ? -16.853 -12.154 25.617 1.00 76.19 172 ASP A C 1
ATOM 1280 O O . ASP A 1 172 ? -16.041 -12.605 24.801 1.00 76.19 172 ASP A O 1
ATOM 1284 N N . PRO A 1 173 ? -18.155 -12.490 25.561 1.00 69.50 173 PRO A N 1
ATOM 1285 C CA . PRO A 1 173 ? -18.694 -13.372 24.528 1.00 69.50 173 PRO A CA 1
ATOM 1286 C C . PRO A 1 173 ? -18.631 -12.748 23.126 1.00 69.50 173 PRO A C 1
ATOM 1288 O O . PRO A 1 173 ? -18.774 -13.462 22.138 1.00 69.50 173 PRO A O 1
ATOM 1291 N N . GLN A 1 174 ? -18.403 -11.435 23.022 1.00 77.06 174 GLN A N 1
ATOM 1292 C CA . GLN A 1 174 ? -18.236 -10.719 21.762 1.00 77.06 174 GLN A CA 1
ATOM 1293 C C . GLN A 1 174 ? -16.756 -10.466 21.422 1.00 77.06 174 GLN A C 1
ATOM 1295 O O . GLN A 1 174 ? -16.449 -9.604 20.595 1.00 77.06 174 GLN A O 1
ATOM 1300 N N . LEU A 1 175 ? -15.815 -11.177 22.050 1.00 87.06 175 LEU A N 1
ATOM 1301 C CA . LEU A 1 175 ? -14.387 -10.999 21.796 1.00 87.06 175 LEU A CA 1
ATOM 1302 C C . LEU A 1 175 ? -14.030 -11.273 20.324 1.00 87.06 175 LEU A C 1
ATOM 1304 O O . LEU A 1 175 ? -14.227 -12.371 19.807 1.00 87.06 175 LEU A O 1
ATOM 1308 N N . ILE A 1 176 ? -13.391 -10.300 19.670 1.00 92.75 176 ILE A N 1
ATOM 1309 C CA . ILE A 1 176 ? -12.814 -10.498 18.333 1.00 92.75 176 ILE A C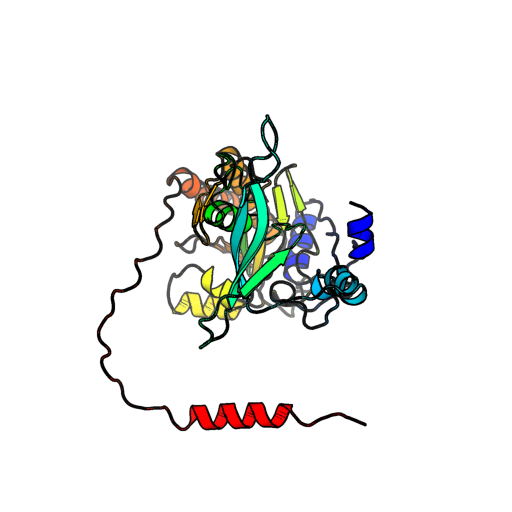A 1
ATOM 1310 C C . ILE A 1 176 ? -11.523 -11.314 18.470 1.00 92.75 176 ILE A C 1
ATOM 1312 O O . ILE A 1 176 ? -10.541 -10.858 19.073 1.00 92.75 176 ILE A O 1
ATOM 1316 N N . THR A 1 177 ? -11.522 -12.526 17.917 1.00 92.88 177 THR A N 1
ATOM 1317 C CA . THR A 1 177 ? -10.399 -13.471 18.007 1.00 92.88 177 THR A CA 1
ATOM 1318 C C . THR A 1 177 ? -9.257 -13.144 17.039 1.00 92.88 177 THR A C 1
ATOM 1320 O O . THR A 1 177 ? -9.418 -12.382 16.085 1.00 92.88 177 THR A O 1
ATOM 1323 N N . GLY A 1 178 ? -8.093 -13.750 17.285 1.00 93.56 178 GLY A N 1
ATOM 1324 C CA . GLY A 1 178 ? -6.906 -13.648 16.431 1.00 93.56 178 GLY A CA 1
ATOM 1325 C C . GLY A 1 178 ? -5.993 -12.478 16.787 1.00 93.56 178 GLY A C 1
ATOM 1326 O O . GLY A 1 178 ? -6.196 -11.780 17.779 1.00 93.56 178 GLY A O 1
ATOM 1327 N N . LYS A 1 179 ? -4.951 -12.263 15.991 1.00 94.81 179 LYS A N 1
ATOM 1328 C CA . LYS A 1 179 ? -3.976 -11.184 16.203 1.00 94.81 179 LYS A CA 1
ATOM 1329 C C . LYS A 1 179 ? -3.783 -10.355 14.944 1.00 94.81 179 LYS A C 1
ATOM 1331 O O . LYS A 1 179 ? -4.041 -10.813 13.836 1.00 94.81 179 LYS A O 1
ATOM 1336 N N . CYS A 1 180 ? -3.301 -9.124 15.101 1.00 93.50 180 CYS A N 1
ATOM 1337 C CA . CYS A 1 180 ? -3.137 -8.185 13.984 1.00 93.50 180 CYS A CA 1
ATOM 1338 C C . CYS A 1 180 ? -2.187 -8.673 12.872 1.00 93.50 180 CYS A C 1
ATOM 1340 O O . CYS A 1 180 ? -2.289 -8.202 11.742 1.00 93.50 180 CYS A O 1
ATOM 1342 N N . TYR A 1 181 ? -1.301 -9.623 13.183 1.00 92.06 181 TYR A N 1
ATOM 1343 C CA . TYR A 1 181 ? -0.340 -10.234 12.264 1.00 92.06 181 TYR A CA 1
ATOM 1344 C C . TYR A 1 181 ? -0.780 -11.604 11.725 1.00 92.06 181 TYR A C 1
ATOM 1346 O O . TYR A 1 181 ? 0.026 -12.313 11.132 1.00 92.06 181 TYR A O 1
ATOM 1354 N N . GLU A 1 182 ? -2.027 -12.009 11.961 1.00 92.38 182 GLU A N 1
ATOM 1355 C CA . GLU A 1 182 ? -2.599 -13.264 11.470 1.00 92.38 182 GLU A CA 1
ATOM 1356 C C . GLU A 1 182 ? -3.598 -12.987 10.334 1.00 92.38 182 GLU A C 1
ATOM 1358 O O . GLU A 1 182 ? -4.278 -11.956 10.310 1.00 92.38 182 GLU A O 1
ATOM 1363 N N . GLY A 1 183 ? -3.707 -13.933 9.399 1.00 90.06 183 GLY A N 1
ATOM 1364 C CA . GLY A 1 183 ? -4.706 -13.913 8.333 1.00 90.06 183 GLY A CA 1
ATOM 1365 C C . GLY A 1 183 ? -4.310 -13.240 7.023 1.00 90.06 183 GLY A C 1
ATOM 1366 O O . GLY A 1 183 ? -3.153 -12.887 6.786 1.00 90.06 183 GLY A O 1
ATOM 1367 N N . GLY A 1 184 ? -5.283 -13.148 6.116 1.00 86.56 184 GLY A N 1
ATOM 1368 C CA . GLY A 1 184 ? -5.151 -12.414 4.859 1.00 86.56 184 GLY A CA 1
ATOM 1369 C C . GLY A 1 184 ? -5.170 -10.900 5.082 1.00 86.56 184 GLY A C 1
ATOM 1370 O O . GLY A 1 184 ? -5.808 -10.402 6.010 1.00 86.56 184 GLY A O 1
ATOM 1371 N N . ILE A 1 185 ? -4.479 -10.158 4.218 1.00 82.56 185 ILE A N 1
ATOM 1372 C CA . ILE A 1 185 ? -4.518 -8.687 4.220 1.00 82.56 185 ILE A CA 1
ATOM 1373 C C . ILE A 1 185 ? -5.662 -8.228 3.332 1.00 82.56 185 ILE A C 1
ATOM 1375 O O . ILE A 1 185 ? -5.861 -8.832 2.278 1.00 82.56 185 ILE A O 1
ATOM 1379 N N . ILE A 1 186 ? -6.338 -7.147 3.734 1.00 90.19 186 ILE A N 1
ATOM 1380 C CA . ILE A 1 186 ? -7.382 -6.482 2.947 1.00 90.19 186 ILE A CA 1
ATOM 1381 C C . ILE A 1 186 ? -8.417 -7.512 2.460 1.00 90.19 186 ILE A C 1
ATOM 1383 O O . ILE A 1 186 ? -8.536 -7.778 1.269 1.00 90.19 186 ILE A O 1
ATOM 1387 N N . THR A 1 187 ? -9.100 -8.180 3.393 1.00 93.62 187 THR A N 1
ATOM 1388 C CA . THR A 1 187 ? -10.189 -9.126 3.066 1.00 93.62 187 THR A CA 1
ATOM 1389 C C . THR A 1 187 ? -11.560 -8.464 3.147 1.00 93.62 187 THR A C 1
ATOM 1391 O O . THR A 1 187 ? -12.514 -8.963 2.556 1.00 93.62 187 THR A O 1
ATOM 1394 N N . SER A 1 188 ? -11.641 -7.332 3.843 1.00 94.69 188 SER A N 1
ATOM 1395 C CA . SER A 1 188 ? -12.847 -6.523 3.983 1.00 94.69 188 SER A CA 1
ATOM 1396 C C . SER A 1 188 ? -12.509 -5.061 3.711 1.00 94.69 188 SER A C 1
ATOM 1398 O O . SER A 1 188 ? -11.432 -4.585 4.083 1.00 94.69 188 SER A O 1
ATOM 1400 N N . MET A 1 189 ? -13.447 -4.341 3.105 1.00 97.06 189 MET A N 1
ATOM 1401 C CA . MET A 1 189 ? -13.350 -2.900 2.900 1.00 97.06 189 MET A CA 1
ATOM 1402 C C . MET A 1 189 ? -14.680 -2.205 3.186 1.00 97.06 189 MET A C 1
ATOM 1404 O O . MET A 1 189 ? -15.738 -2.822 3.144 1.00 97.06 189 MET A O 1
ATOM 1408 N N . HIS A 1 190 ? -14.637 -0.900 3.425 1.00 98.06 190 HIS A N 1
ATOM 1409 C CA . HIS A 1 190 ? -15.832 -0.062 3.477 1.00 98.06 190 HIS A CA 1
ATOM 1410 C C . HIS A 1 190 ? -15.674 1.142 2.553 1.00 98.06 190 HIS A C 1
ATOM 1412 O O . HIS A 1 190 ? -14.675 1.858 2.619 1.00 98.06 190 HIS A O 1
ATOM 1418 N N . ARG A 1 191 ? -16.664 1.401 1.697 1.00 98.00 191 ARG A N 1
ATOM 1419 C CA . ARG A 1 191 ? -16.685 2.591 0.842 1.00 98.00 191 ARG A CA 1
ATOM 1420 C C . ARG A 1 191 ? -17.246 3.791 1.604 1.00 98.00 191 ARG A C 1
ATOM 1422 O O . ARG A 1 191 ? -18.414 3.797 1.975 1.00 98.00 191 ARG A O 1
ATOM 1429 N N . VAL A 1 192 ? -16.422 4.821 1.787 1.00 97.19 192 VAL A N 1
ATOM 1430 C CA . VAL A 1 192 ? -16.822 6.085 2.430 1.00 97.19 192 VAL A CA 1
ATOM 1431 C C . VAL A 1 192 ? -17.412 7.047 1.401 1.00 97.19 192 VAL A C 1
ATOM 1433 O O . VAL A 1 192 ? -18.451 7.653 1.640 1.00 97.19 192 VAL A O 1
ATOM 1436 N N . THR A 1 193 ? -16.739 7.178 0.257 1.00 96.56 193 THR A N 1
ATOM 1437 C CA . THR A 1 193 ? -17.154 7.984 -0.900 1.00 96.56 193 THR A CA 1
ATOM 1438 C C . THR A 1 193 ? -16.764 7.246 -2.185 1.00 96.56 193 THR A C 1
ATOM 1440 O O . THR A 1 193 ? -16.082 6.221 -2.149 1.00 96.56 193 THR A O 1
ATOM 1443 N N . GLU A 1 194 ? -17.109 7.788 -3.353 1.00 95.38 194 GLU A N 1
ATOM 1444 C CA . GLU A 1 194 ? -16.610 7.279 -4.644 1.00 95.38 194 GLU A CA 1
ATOM 1445 C C . GLU A 1 194 ? -15.076 7.311 -4.767 1.00 95.38 194 GLU A C 1
ATOM 1447 O O . GLU A 1 194 ? -14.484 6.615 -5.596 1.00 95.38 194 GLU A O 1
ATOM 1452 N N . ARG A 1 195 ? -14.414 8.128 -3.941 1.00 96.75 195 ARG A N 1
ATOM 1453 C CA . ARG A 1 195 ? -12.962 8.313 -3.950 1.00 96.75 195 ARG A CA 1
ATOM 1454 C C . ARG A 1 195 ? -12.270 7.715 -2.738 1.00 96.75 195 ARG A C 1
ATOM 1456 O O . ARG A 1 195 ? -11.061 7.543 -2.810 1.00 96.75 195 ARG A O 1
ATOM 1463 N N . THR A 1 196 ? -12.992 7.391 -1.674 1.00 98.31 196 THR A N 1
ATOM 1464 C CA . THR A 1 196 ? -12.390 7.019 -0.395 1.00 98.31 196 THR A CA 1
ATOM 1465 C C . THR A 1 196 ? -12.922 5.686 0.083 1.00 98.31 196 THR A C 1
ATOM 1467 O O . THR A 1 196 ? -14.131 5.503 0.242 1.00 98.31 196 THR A O 1
ATOM 1470 N N . ILE A 1 197 ? -12.004 4.766 0.353 1.00 98.44 197 ILE A N 1
ATOM 1471 C CA . ILE A 1 197 ? -12.298 3.462 0.947 1.00 98.44 197 ILE A CA 1
ATOM 1472 C C . ILE A 1 197 ? -11.527 3.296 2.253 1.00 98.44 197 ILE A C 1
ATOM 1474 O O . ILE A 1 197 ? -10.483 3.916 2.447 1.00 98.44 197 ILE A O 1
ATOM 1478 N N . ILE A 1 198 ? -12.052 2.466 3.145 1.00 98.50 198 ILE A N 1
ATOM 1479 C CA . ILE A 1 198 ? -11.393 2.032 4.369 1.00 98.50 198 ILE A CA 1
ATOM 1480 C C . ILE A 1 198 ? -10.989 0.579 4.221 1.00 98.50 198 ILE A C 1
ATOM 1482 O O . ILE A 1 198 ? -11.819 -0.266 3.896 1.00 98.50 198 ILE A O 1
ATOM 1486 N N . GLU A 1 199 ? -9.724 0.312 4.507 1.00 96.94 199 GLU A N 1
ATOM 1487 C CA . GLU A 1 199 ? -9.105 -1.007 4.458 1.00 96.94 199 GLU A CA 1
ATOM 1488 C C . GLU A 1 199 ? -8.198 -1.204 5.682 1.00 96.94 199 GLU A C 1
ATOM 1490 O O . GLU A 1 199 ? -8.015 -0.303 6.511 1.00 96.94 199 GLU A O 1
ATOM 1495 N N . THR A 1 200 ? -7.620 -2.398 5.807 1.00 95.12 200 THR A N 1
ATOM 1496 C CA . THR A 1 200 ? -6.728 -2.758 6.914 1.00 95.12 200 THR A CA 1
ATOM 1497 C C . THR A 1 200 ? -5.308 -3.017 6.412 1.00 95.12 200 THR A C 1
ATOM 1499 O O . THR A 1 200 ? -5.118 -3.700 5.403 1.00 95.12 200 THR A O 1
ATOM 1502 N N . PRO A 1 201 ? -4.268 -2.475 7.071 1.00 92.69 201 PRO A N 1
ATOM 1503 C CA . PRO A 1 201 ? -2.892 -2.693 6.645 1.00 92.69 201 PRO A CA 1
ATOM 1504 C C . PRO A 1 201 ? -2.361 -4.011 7.220 1.00 92.69 201 PRO A C 1
ATOM 1506 O O . PRO A 1 201 ? -2.854 -4.498 8.232 1.00 92.69 201 PRO A O 1
ATOM 1509 N N . ALA A 1 202 ? -1.282 -4.556 6.656 1.00 88.81 202 ALA A N 1
ATOM 1510 C CA . ALA A 1 202 ? -0.449 -5.533 7.363 1.00 88.81 202 ALA A CA 1
ATOM 1511 C C . ALA A 1 202 ? 0.785 -4.826 7.915 1.00 88.81 202 ALA A C 1
ATOM 1513 O O . ALA A 1 202 ? 1.623 -4.335 7.158 1.00 88.81 202 ALA A O 1
ATOM 1514 N N . LEU A 1 203 ? 0.900 -4.783 9.240 1.00 89.44 203 LEU A N 1
ATOM 1515 C CA . LEU A 1 203 ? 2.005 -4.126 9.925 1.00 89.44 203 LEU A CA 1
ATOM 1516 C C . LEU A 1 203 ? 2.759 -5.156 10.749 1.00 89.44 203 LEU A C 1
ATOM 1518 O O . LEU A 1 203 ? 2.294 -5.577 11.805 1.00 89.44 203 LEU A O 1
ATOM 1522 N N . GLY A 1 204 ? 3.943 -5.546 10.278 1.00 91.56 204 GLY A N 1
ATOM 1523 C CA . GLY A 1 204 ? 4.897 -6.283 11.104 1.00 91.56 204 GLY A CA 1
ATOM 1524 C C . GLY A 1 204 ? 5.376 -5.434 12.294 1.00 91.56 204 GLY A C 1
ATOM 1525 O O . GLY A 1 204 ? 5.248 -4.206 12.261 1.00 91.56 204 GLY A O 1
ATOM 1526 N N . PRO A 1 205 ? 5.987 -6.042 13.324 1.00 93.19 205 PRO A N 1
ATOM 1527 C CA . PRO A 1 205 ? 6.350 -5.343 14.560 1.00 93.19 205 PRO A CA 1
ATOM 1528 C C . PRO A 1 205 ? 7.305 -4.160 14.334 1.00 93.19 205 PRO A C 1
ATOM 1530 O O . PRO A 1 205 ? 7.182 -3.143 15.009 1.00 93.19 205 PRO A O 1
ATOM 1533 N N . GLY A 1 206 ? 8.218 -4.251 13.358 1.00 93.88 206 GLY A N 1
ATOM 1534 C CA . GLY A 1 206 ? 9.118 -3.146 13.008 1.00 93.88 206 GLY A CA 1
ATOM 1535 C C . GLY A 1 206 ? 8.397 -1.952 12.370 1.00 93.88 206 GLY A C 1
ATOM 1536 O O . GLY A 1 206 ? 8.647 -0.812 12.750 1.00 93.88 206 GLY A O 1
ATOM 1537 N N . ALA A 1 207 ? 7.465 -2.208 11.444 1.00 92.81 207 ALA A N 1
ATOM 1538 C CA . ALA A 1 207 ? 6.662 -1.155 10.817 1.00 92.81 207 ALA A CA 1
ATOM 1539 C C . ALA A 1 207 ? 5.701 -0.510 11.825 1.00 92.81 207 ALA A C 1
ATOM 1541 O O . ALA A 1 207 ? 5.569 0.709 11.857 1.00 92.81 207 ALA A O 1
ATOM 1542 N N . PHE A 1 208 ? 5.087 -1.321 12.690 1.00 94.56 208 PHE A N 1
ATOM 1543 C CA . PHE A 1 208 ? 4.270 -0.831 13.795 1.00 94.56 208 PHE A CA 1
ATOM 1544 C C . PHE A 1 208 ? 5.076 0.098 14.714 1.00 94.56 208 PHE A C 1
ATOM 1546 O O . PHE A 1 208 ? 4.665 1.233 14.935 1.00 94.56 208 PHE A O 1
ATOM 1553 N N . ALA A 1 209 ? 6.257 -0.332 15.174 1.00 94.75 209 ALA A N 1
ATOM 1554 C CA . ALA A 1 209 ? 7.119 0.479 16.035 1.00 94.75 209 ALA A CA 1
ATOM 1555 C C . ALA A 1 209 ? 7.527 1.813 15.388 1.00 94.75 209 ALA A C 1
ATOM 1557 O O . ALA A 1 209 ? 7.565 2.832 16.069 1.00 94.75 209 ALA A O 1
ATOM 1558 N N . ALA A 1 210 ? 7.798 1.820 14.078 1.00 93.75 210 ALA A N 1
ATOM 1559 C CA . ALA A 1 210 ? 8.175 3.028 13.343 1.00 93.75 210 ALA A CA 1
ATOM 1560 C C . ALA A 1 210 ? 7.028 4.044 13.191 1.00 93.75 210 ALA A C 1
ATOM 1562 O O . ALA A 1 210 ? 7.290 5.233 13.032 1.00 93.75 210 ALA A O 1
ATOM 1563 N N . MET A 1 211 ? 5.771 3.591 13.225 1.00 91.12 211 MET A N 1
ATOM 1564 C CA . MET A 1 211 ? 4.592 4.463 13.130 1.00 91.12 211 MET A CA 1
ATOM 1565 C C . MET A 1 211 ? 4.027 4.881 14.488 1.00 91.12 211 MET A C 1
ATOM 1567 O O . MET A 1 211 ? 3.183 5.776 14.555 1.00 91.12 211 MET A O 1
ATOM 1571 N N . VAL A 1 212 ? 4.433 4.222 15.571 1.00 91.44 212 VAL A N 1
ATOM 1572 C CA . VAL A 1 212 ? 4.036 4.622 16.919 1.00 91.44 212 VAL A CA 1
ATOM 1573 C C . VAL A 1 212 ? 4.723 5.950 17.263 1.00 91.44 212 VAL A C 1
ATOM 1575 O O . VAL A 1 212 ? 5.951 6.031 17.193 1.00 91.44 212 VAL A O 1
ATOM 1578 N N . PRO A 1 213 ? 3.969 6.991 17.661 1.00 91.88 213 PRO A N 1
ATOM 1579 C CA . PRO A 1 213 ? 4.574 8.245 18.082 1.00 91.88 213 PRO A CA 1
ATOM 1580 C C . PRO A 1 213 ? 5.417 8.046 19.343 1.00 91.88 213 PRO A C 1
ATOM 1582 O O . PRO A 1 213 ? 5.047 7.311 20.261 1.00 91.88 213 PRO A O 1
ATOM 1585 N N . TRP A 1 214 ? 6.573 8.707 19.389 1.00 92.00 214 TRP A N 1
ATOM 1586 C CA . TRP A 1 214 ? 7.449 8.657 20.551 1.00 92.00 214 TRP A CA 1
ATOM 1587 C C . TRP A 1 214 ? 6.986 9.654 21.619 1.00 92.00 214 TRP A C 1
ATOM 1589 O O . TRP A 1 214 ? 7.306 10.837 21.549 1.00 92.00 214 TRP A O 1
ATOM 1599 N N . GLU A 1 215 ? 6.272 9.162 22.633 1.00 94.00 215 GLU A N 1
ATOM 1600 C CA . GLU A 1 215 ? 5.944 9.941 23.840 1.00 94.00 215 GLU A CA 1
ATOM 1601 C C . GLU A 1 215 ? 6.976 9.709 24.958 1.00 94.00 215 GLU A C 1
ATOM 1603 O O . GLU A 1 215 ? 7.451 10.641 25.604 1.00 94.00 215 GLU A O 1
ATOM 1608 N N . SER A 1 216 ? 7.341 8.446 25.207 1.00 95.94 216 SER A N 1
ATOM 1609 C CA . SER A 1 216 ? 8.376 8.052 26.171 1.00 95.94 216 SER A CA 1
ATOM 1610 C C . SER A 1 216 ? 8.804 6.596 25.968 1.00 95.94 216 SER A C 1
ATOM 1612 O O . SER A 1 216 ? 8.080 5.792 25.378 1.00 95.94 216 SER A O 1
ATOM 1614 N N . GLY A 1 217 ? 9.938 6.198 26.556 1.00 97.00 217 GLY A N 1
ATOM 1615 C CA . GLY A 1 217 ? 10.369 4.795 26.541 1.00 97.00 217 GLY A CA 1
ATOM 1616 C C . GLY A 1 217 ? 9.400 3.839 27.255 1.00 97.00 217 GLY A C 1
ATOM 1617 O O . GLY A 1 217 ? 9.337 2.660 26.909 1.00 97.00 217 GLY A O 1
ATOM 1618 N N . ARG A 1 218 ? 8.627 4.324 28.239 1.00 97.44 218 ARG A N 1
ATOM 1619 C CA . ARG A 1 218 ? 7.596 3.529 28.928 1.00 97.44 218 ARG A CA 1
ATOM 1620 C C . ARG A 1 218 ? 6.373 3.324 28.040 1.00 97.44 218 ARG A C 1
ATOM 1622 O O . ARG A 1 218 ? 5.901 2.197 27.926 1.00 97.44 218 ARG A O 1
ATOM 1629 N N . ASP A 1 219 ? 5.897 4.398 27.415 1.00 95.56 219 ASP A N 1
ATOM 1630 C CA . ASP A 1 219 ? 4.745 4.364 26.512 1.00 95.56 219 ASP A CA 1
ATOM 1631 C C . ASP A 1 219 ? 5.024 3.472 25.293 1.00 95.56 219 ASP A C 1
ATOM 1633 O O . ASP A 1 219 ? 4.241 2.569 25.008 1.00 95.56 219 ASP A O 1
ATOM 1637 N N . MET A 1 220 ? 6.206 3.601 24.675 1.00 96.06 220 MET A N 1
ATOM 1638 C CA . MET A 1 220 ? 6.622 2.730 23.571 1.00 96.06 220 MET A CA 1
ATOM 1639 C C . MET A 1 220 ? 6.606 1.247 23.971 1.00 96.06 220 MET A C 1
ATOM 1641 O O . MET A 1 220 ? 6.039 0.417 23.262 1.00 96.06 220 MET A O 1
ATOM 1645 N N . LYS A 1 221 ? 7.174 0.891 25.135 1.00 97.19 221 LYS A N 1
ATOM 1646 C CA . LYS A 1 221 ? 7.147 -0.497 25.636 1.00 97.19 221 LYS A CA 1
ATOM 1647 C C . LYS A 1 221 ? 5.719 -0.999 25.832 1.00 97.19 221 LYS A C 1
ATOM 1649 O O . LYS A 1 221 ? 5.424 -2.135 25.475 1.00 97.19 221 LYS A O 1
ATOM 1654 N N . GLU A 1 222 ? 4.836 -0.171 26.377 1.0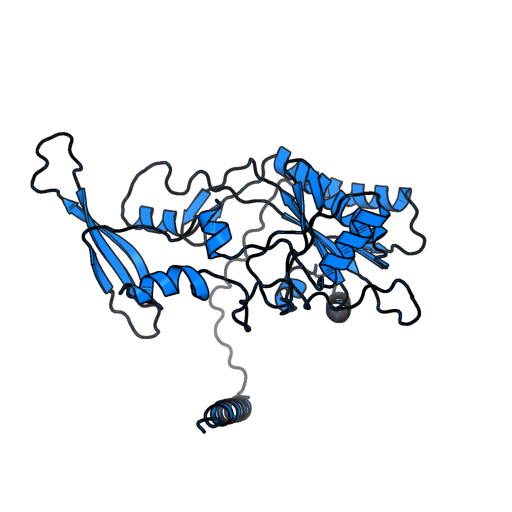0 96.38 222 GLU A N 1
ATOM 1655 C CA . GLU A 1 222 ? 3.438 -0.539 26.588 1.00 96.38 222 GLU A CA 1
ATOM 1656 C C . GLU A 1 222 ? 2.690 -0.730 25.260 1.00 96.38 222 GLU A C 1
ATOM 1658 O O . GLU A 1 222 ? 2.013 -1.740 25.082 1.00 96.38 222 GLU A O 1
ATOM 1663 N N . ARG A 1 223 ? 2.877 0.156 24.278 1.00 95.50 223 ARG A N 1
ATOM 1664 C CA . ARG A 1 223 ? 2.292 0.002 22.935 1.00 95.50 223 ARG A CA 1
ATOM 1665 C C . ARG A 1 223 ? 2.812 -1.245 22.220 1.00 95.50 223 ARG A C 1
ATOM 1667 O O . ARG A 1 223 ? 2.022 -1.974 21.625 1.00 95.50 223 ARG A O 1
ATOM 1674 N N . MET A 1 224 ? 4.104 -1.553 22.343 1.00 96.94 224 MET A N 1
ATOM 1675 C CA . MET A 1 224 ? 4.678 -2.790 21.801 1.00 96.94 224 MET A CA 1
ATOM 1676 C C . MET A 1 224 ? 4.125 -4.047 22.483 1.00 96.94 224 MET A C 1
ATOM 1678 O O . MET A 1 224 ? 3.919 -5.053 21.809 1.00 96.94 224 MET A O 1
ATOM 1682 N N . ARG A 1 225 ? 3.812 -4.003 23.787 1.00 96.69 225 ARG A N 1
ATOM 1683 C CA . ARG A 1 225 ? 3.110 -5.106 24.476 1.00 96.69 225 ARG A CA 1
ATOM 1684 C C . ARG A 1 225 ? 1.683 -5.302 23.963 1.00 96.69 225 ARG A C 1
ATOM 1686 O O . ARG A 1 225 ? 1.192 -6.425 23.971 1.00 96.69 225 ARG A O 1
ATOM 1693 N N . ARG A 1 226 ? 1.035 -4.226 23.509 1.00 96.31 226 ARG A N 1
ATOM 1694 C CA . ARG A 1 226 ? -0.323 -4.236 22.942 1.00 96.31 226 ARG A CA 1
ATOM 1695 C C . ARG A 1 226 ? -0.373 -4.598 21.456 1.00 96.31 226 ARG A C 1
ATOM 1697 O O . ARG A 1 226 ? -1.461 -4.863 20.960 1.00 96.31 226 ARG A O 1
ATOM 1704 N N . TYR A 1 227 ? 0.772 -4.645 20.767 1.00 96.94 227 TYR A N 1
ATOM 1705 C CA . TYR A 1 227 ? 0.890 -4.821 19.313 1.00 96.94 227 TYR A CA 1
ATOM 1706 C C . TYR A 1 227 ? -0.073 -5.862 18.730 1.00 96.94 227 TYR A C 1
ATOM 1708 O O . TYR A 1 227 ? -0.851 -5.530 17.839 1.00 96.94 227 TYR A O 1
ATOM 1716 N N . SER A 1 228 ? -0.077 -7.090 19.263 1.00 96.06 228 SER A N 1
ATOM 1717 C CA . SER A 1 228 ? -0.895 -8.203 18.752 1.00 96.06 228 SER A CA 1
ATOM 1718 C C . SER A 1 228 ? -2.399 -7.923 18.755 1.00 96.06 228 SER A C 1
ATOM 1720 O O . SER A 1 228 ? -3.137 -8.553 18.000 1.00 96.06 228 SER A O 1
ATOM 1722 N N . ARG A 1 229 ? -2.843 -6.994 19.603 1.00 96.50 229 ARG A N 1
ATOM 1723 C CA . ARG A 1 229 ? -4.239 -6.653 19.883 1.00 96.50 229 ARG A CA 1
ATOM 1724 C C . ARG A 1 229 ? -4.586 -5.213 19.498 1.00 96.50 229 ARG A C 1
ATOM 1726 O O . ARG A 1 229 ? -5.626 -4.697 19.905 1.00 96.50 229 ARG A O 1
ATOM 1733 N N . THR A 1 230 ? -3.739 -4.573 18.696 1.00 97.38 230 THR A N 1
ATOM 1734 C CA . THR A 1 230 ? -4.010 -3.262 18.107 1.00 97.38 230 THR A CA 1
ATOM 1735 C C . THR A 1 230 ? -4.370 -3.437 16.638 1.00 97.38 230 THR A C 1
ATOM 1737 O O . THR A 1 230 ? -3.540 -3.862 15.833 1.00 97.38 230 THR A O 1
ATOM 1740 N N . ALA A 1 231 ? -5.611 -3.113 16.283 1.00 97.06 231 ALA A N 1
ATOM 1741 C CA . ALA A 1 231 ? -6.056 -3.074 14.898 1.00 97.06 231 ALA A CA 1
ATOM 1742 C C . ALA A 1 231 ? -5.800 -1.696 14.296 1.00 97.06 231 ALA A C 1
ATOM 1744 O O . ALA A 1 231 ? -5.894 -0.684 14.990 1.00 97.06 231 ALA A O 1
ATOM 1745 N N . HIS A 1 232 ? -5.516 -1.665 12.999 1.00 96.81 232 HIS A N 1
ATOM 1746 C CA . HIS A 1 232 ? -5.426 -0.440 12.224 1.00 96.81 232 HIS A CA 1
ATOM 1747 C C . HIS A 1 232 ? -6.468 -0.461 11.115 1.00 96.81 232 HIS A C 1
ATOM 1749 O O . HIS A 1 232 ? -6.718 -1.492 10.490 1.00 96.81 232 HIS A O 1
ATOM 1755 N N . ALA A 1 233 ? -7.032 0.710 10.859 1.00 97.69 233 ALA A N 1
ATOM 1756 C CA . ALA A 1 233 ? -7.867 0.982 9.706 1.00 97.69 233 ALA A CA 1
ATOM 1757 C C . ALA A 1 233 ? -7.318 2.238 9.033 1.00 97.69 233 ALA A C 1
ATOM 1759 O O . ALA A 1 233 ? -6.959 3.205 9.712 1.00 97.69 233 ALA A O 1
ATOM 1760 N N . PHE A 1 234 ? -7.223 2.232 7.709 1.00 97.12 234 PHE A N 1
ATOM 1761 C CA . PHE A 1 234 ? -6.753 3.392 6.964 1.00 97.12 234 PHE A CA 1
ATOM 1762 C C . PHE A 1 234 ? -7.748 3.802 5.894 1.00 97.12 234 PHE A C 1
ATOM 1764 O O . PHE A 1 234 ? -8.364 2.958 5.253 1.00 97.12 234 PHE A O 1
ATOM 1771 N N . ALA A 1 235 ? -7.875 5.110 5.700 1.00 97.94 235 ALA A N 1
ATOM 1772 C CA . ALA A 1 235 ? -8.578 5.689 4.574 1.00 97.94 235 ALA A CA 1
ATOM 1773 C C . ALA A 1 235 ? -7.617 5.823 3.391 1.00 97.94 235 ALA A C 1
ATOM 1775 O O . ALA A 1 235 ? -6.602 6.513 3.505 1.00 97.94 235 ALA A O 1
ATOM 1776 N N . LEU A 1 236 ? -7.944 5.175 2.275 1.00 98.06 236 LEU A N 1
ATOM 1777 C CA . LEU A 1 236 ? -7.251 5.279 0.995 1.00 98.06 236 LEU A CA 1
ATOM 1778 C C . LEU A 1 236 ? -8.056 6.177 0.064 1.00 98.06 236 LEU A C 1
ATOM 1780 O O . LEU A 1 236 ? -9.204 5.863 -0.257 1.00 98.06 236 LEU A O 1
ATOM 1784 N N . VAL A 1 237 ? -7.450 7.271 -0.388 1.00 98.25 237 VAL A N 1
ATOM 1785 C CA . VAL A 1 237 ? -8.108 8.239 -1.271 1.00 98.25 237 VAL A CA 1
ATOM 1786 C C . VAL A 1 237 ? -7.607 8.064 -2.703 1.00 98.25 237 VAL A C 1
ATOM 1788 O O . VAL A 1 237 ? -6.410 7.978 -2.964 1.00 98.25 237 VAL A O 1
ATOM 1791 N N . ARG A 1 238 ? -8.521 8.034 -3.675 1.00 97.44 238 ARG A N 1
ATOM 1792 C CA . ARG A 1 238 ? -8.219 8.204 -5.099 1.00 97.44 238 ARG A CA 1
ATOM 1793 C C . ARG A 1 238 ? -7.799 9.642 -5.340 1.00 97.44 238 ARG A C 1
ATOM 1795 O O . ARG A 1 238 ? -8.637 10.545 -5.296 1.00 97.44 238 ARG A O 1
ATOM 1802 N N . ASP A 1 239 ? -6.510 9.828 -5.571 1.00 94.94 239 ASP A N 1
ATOM 1803 C CA . ASP A 1 239 ? -5.865 11.125 -5.666 1.00 94.94 239 ASP A CA 1
ATOM 1804 C C . ASP A 1 239 ? -6.328 11.937 -6.878 1.00 94.94 239 ASP A C 1
ATOM 1806 O O . ASP A 1 239 ? -6.693 11.403 -7.927 1.00 94.94 239 ASP A O 1
ATOM 1810 N N . ARG A 1 240 ? -6.320 13.259 -6.711 1.00 95.38 240 ARG A N 1
ATOM 1811 C CA . ARG A 1 240 ? -6.382 14.240 -7.802 1.00 95.38 240 ARG A CA 1
ATOM 1812 C C . ARG A 1 240 ? -5.057 14.970 -7.963 1.00 95.38 240 ARG A C 1
ATOM 1814 O O . ARG A 1 240 ? -4.728 15.387 -9.074 1.00 95.38 240 ARG A O 1
ATOM 1821 N N . GLY A 1 241 ? -4.311 15.135 -6.870 1.00 92.44 241 GLY A N 1
ATOM 1822 C CA . GLY A 1 241 ? -2.962 15.677 -6.901 1.00 92.44 241 GLY A CA 1
ATOM 1823 C C . GLY A 1 241 ? -2.049 14.844 -7.798 1.00 92.44 241 GLY A C 1
ATOM 1824 O O . GLY A 1 241 ? -2.134 13.622 -7.837 1.00 92.44 241 GLY A O 1
ATOM 1825 N N . ALA A 1 242 ? -1.156 15.515 -8.520 1.00 94.88 242 ALA A N 1
ATOM 1826 C CA . ALA A 1 242 ? -0.148 14.865 -9.343 1.00 94.88 242 ALA A CA 1
ATOM 1827 C C . ALA A 1 242 ? 1.248 15.202 -8.816 1.00 94.88 242 ALA A C 1
ATOM 1829 O O . ALA A 1 242 ? 1.581 16.352 -8.529 1.00 94.88 242 ALA A O 1
ATOM 1830 N N . GLY A 1 243 ? 2.075 14.175 -8.709 1.00 95.44 243 GLY A N 1
ATOM 1831 C CA . GLY A 1 243 ? 3.460 14.238 -8.295 1.00 95.44 243 GLY A CA 1
ATOM 1832 C C . GLY A 1 243 ? 4.448 14.195 -9.455 1.00 95.44 243 GLY A C 1
ATOM 1833 O O . GLY A 1 243 ? 4.111 14.189 -10.646 1.00 95.44 243 GLY A O 1
ATOM 1834 N N . PHE A 1 244 ? 5.715 14.136 -9.066 1.00 97.31 244 PHE A N 1
ATOM 1835 C CA . PHE A 1 244 ? 6.861 14.148 -9.951 1.00 97.31 244 PHE A CA 1
ATOM 1836 C C . PHE A 1 244 ? 7.976 13.224 -9.450 1.00 97.31 244 PHE A C 1
ATOM 1838 O O . PHE A 1 244 ? 8.321 13.236 -8.270 1.00 97.31 244 PHE A O 1
ATOM 1845 N N . VAL A 1 245 ? 8.585 12.471 -10.365 1.00 97.81 245 VAL A N 1
ATOM 1846 C CA . VAL A 1 245 ? 9.781 11.653 -10.138 1.00 97.81 245 VAL A CA 1
ATOM 1847 C C . VAL A 1 245 ? 10.993 12.357 -10.748 1.00 97.81 245 VAL A C 1
ATOM 1849 O O . VAL A 1 245 ? 11.164 12.400 -11.970 1.00 97.81 245 VAL A O 1
ATOM 1852 N N . ASP A 1 246 ? 11.850 12.890 -9.880 1.00 91.38 246 ASP A N 1
ATOM 1853 C CA . ASP A 1 246 ? 13.067 13.637 -10.237 1.00 91.38 246 ASP A CA 1
ATOM 1854 C C . ASP A 1 246 ? 14.301 12.723 -10.375 1.00 91.38 246 ASP A C 1
ATOM 1856 O O . ASP A 1 246 ? 15.359 13.074 -10.900 1.00 91.38 246 ASP A O 1
ATOM 1860 N N . GLY A 1 247 ? 14.194 11.506 -9.860 1.00 92.44 247 GLY A N 1
ATOM 1861 C CA . GLY A 1 247 ? 15.244 10.504 -9.867 1.00 92.44 247 GLY A CA 1
ATOM 1862 C C . GLY A 1 247 ? 14.867 9.355 -8.951 1.00 92.44 247 GLY A C 1
ATOM 1863 O O . GLY A 1 247 ? 13.840 9.394 -8.275 1.00 92.44 247 GLY A O 1
ATOM 1864 N N . GLU A 1 248 ? 15.712 8.337 -8.917 1.00 92.88 248 GLU A N 1
ATOM 1865 C CA . GLU A 1 248 ? 15.562 7.240 -7.968 1.00 92.88 248 GLU A CA 1
ATOM 1866 C C . GLU A 1 248 ? 15.532 7.766 -6.529 1.00 92.88 248 GLU A C 1
ATOM 1868 O O . GLU A 1 248 ? 16.356 8.597 -6.148 1.00 92.88 248 GLU A O 1
ATOM 1873 N N . GLY A 1 249 ? 14.526 7.341 -5.761 1.00 91.19 249 GLY A N 1
ATOM 1874 C CA . GLY A 1 249 ? 14.293 7.812 -4.392 1.00 91.19 249 GLY A CA 1
ATOM 1875 C C . GLY A 1 249 ? 13.883 9.286 -4.264 1.00 91.19 249 GLY A C 1
ATOM 1876 O O . GLY A 1 249 ? 13.682 9.760 -3.151 1.00 91.19 249 GLY A O 1
ATOM 1877 N N . ARG A 1 250 ? 13.737 10.030 -5.370 1.00 94.94 250 ARG A N 1
ATOM 1878 C CA . ARG A 1 250 ? 13.404 11.464 -5.364 1.00 94.94 250 ARG A CA 1
ATOM 1879 C C . ARG A 1 250 ? 12.021 11.694 -5.951 1.00 94.94 250 ARG A C 1
ATOM 1881 O O . ARG A 1 250 ? 11.867 11.969 -7.144 1.00 94.94 250 ARG A O 1
ATOM 1888 N N . VAL A 1 251 ? 11.021 11.587 -5.085 1.00 95.94 251 VAL A N 1
ATOM 1889 C CA . VAL A 1 251 ? 9.610 11.810 -5.407 1.00 95.94 251 VAL A CA 1
ATOM 1890 C C . VAL A 1 251 ? 9.143 13.108 -4.763 1.00 95.94 251 VAL A C 1
ATOM 1892 O O . VAL A 1 251 ? 9.424 13.367 -3.597 1.00 95.94 251 VAL A O 1
ATOM 1895 N N . ARG A 1 252 ? 8.421 13.928 -5.526 1.00 95.44 252 ARG A N 1
ATOM 1896 C CA . ARG A 1 252 ? 7.703 15.101 -5.024 1.00 95.44 252 ARG A CA 1
ATOM 1897 C C . ARG A 1 252 ? 6.221 14.854 -5.218 1.00 95.44 252 ARG A C 1
ATOM 1899 O O . ARG A 1 252 ? 5.794 14.599 -6.339 1.00 95.44 252 ARG A O 1
ATOM 1906 N N . PHE A 1 253 ? 5.448 14.927 -4.151 1.00 94.12 253 PHE A N 1
ATOM 1907 C CA . PHE A 1 253 ? 4.006 14.756 -4.207 1.00 94.12 253 PHE A CA 1
ATOM 1908 C C . PHE A 1 253 ? 3.361 15.630 -3.142 1.00 94.12 253 PHE A C 1
ATOM 1910 O O . PHE A 1 253 ? 3.804 15.637 -1.995 1.00 94.12 253 PHE A O 1
ATOM 1917 N N . THR A 1 254 ? 2.319 16.346 -3.545 1.00 91.94 254 THR A N 1
ATOM 1918 C CA . THR A 1 254 ? 1.498 17.159 -2.656 1.00 91.94 254 THR A CA 1
ATOM 1919 C C . THR A 1 254 ? 0.046 16.785 -2.934 1.00 91.94 254 THR A C 1
ATOM 1921 O O . THR A 1 254 ? -0.398 16.983 -4.069 1.00 91.94 254 THR A O 1
ATOM 1924 N N . PRO A 1 255 ? -0.691 16.244 -1.947 1.00 92.88 255 PRO A N 1
ATOM 1925 C CA . PRO A 1 255 ? -2.123 16.012 -2.092 1.00 92.88 255 PRO A CA 1
ATOM 1926 C C . PRO A 1 255 ? -2.850 17.314 -2.452 1.00 92.88 255 PRO A C 1
ATOM 1928 O O . PRO A 1 255 ? -2.472 18.389 -1.973 1.00 92.88 255 PRO A O 1
ATOM 1931 N N . SER A 1 256 ? -3.895 17.237 -3.277 1.00 94.75 256 SER A N 1
ATOM 1932 C CA . SER A 1 256 ? -4.754 18.397 -3.530 1.00 94.75 256 SER A CA 1
ATOM 1933 C C . SER A 1 256 ? -5.548 18.781 -2.272 1.00 94.75 256 SER A C 1
ATOM 1935 O O . SER A 1 256 ? -5.606 18.026 -1.300 1.00 94.75 256 SER A O 1
ATOM 1937 N N . ARG A 1 257 ? -6.194 19.954 -2.271 1.00 94.62 257 ARG A N 1
ATOM 1938 C CA . ARG A 1 257 ? -7.075 20.343 -1.154 1.00 94.62 257 ARG A CA 1
ATOM 1939 C C . ARG A 1 257 ? -8.221 19.346 -0.977 1.00 94.62 257 ARG A C 1
ATOM 1941 O O . ARG A 1 257 ? -8.498 18.938 0.144 1.00 94.62 257 ARG A O 1
ATOM 1948 N N . GLU A 1 258 ? -8.799 18.892 -2.085 1.00 95.31 258 GLU A N 1
ATOM 1949 C CA . GLU A 1 258 ? -9.851 17.877 -2.094 1.00 95.31 258 GLU A CA 1
ATOM 1950 C C . GLU A 1 258 ? -9.336 16.524 -1.589 1.00 95.31 258 GLU A C 1
ATOM 1952 O O . GLU A 1 258 ? -10.062 15.816 -0.900 1.00 95.31 258 GLU A O 1
ATOM 1957 N N . ASP A 1 259 ? -8.089 16.152 -1.903 1.00 95.50 259 ASP A N 1
ATOM 1958 C CA . ASP A 1 259 ? -7.475 14.935 -1.358 1.00 95.50 259 ASP A CA 1
ATOM 1959 C C . ASP A 1 259 ? -7.341 15.026 0.167 1.00 95.50 259 ASP A C 1
ATOM 1961 O O . ASP A 1 259 ? -7.642 14.070 0.878 1.00 95.50 259 ASP A O 1
ATOM 1965 N N . VAL A 1 260 ? -6.921 16.186 0.685 1.00 94.44 260 VAL A N 1
ATOM 1966 C CA . VAL A 1 260 ? -6.820 16.424 2.131 1.00 94.44 260 VAL A CA 1
ATOM 1967 C C . VAL A 1 260 ? -8.192 16.341 2.797 1.00 94.44 260 VAL A C 1
ATOM 1969 O O . VAL A 1 260 ? -8.310 15.723 3.851 1.00 94.44 260 VAL A O 1
ATOM 1972 N N . GLU A 1 261 ? -9.234 16.919 2.207 1.00 93.75 261 GLU A N 1
ATOM 1973 C CA . GLU A 1 261 ? -10.600 16.839 2.741 1.00 93.75 261 GLU A CA 1
ATOM 1974 C C . GLU A 1 261 ? -11.130 15.398 2.777 1.00 93.75 261 GLU A C 1
ATOM 1976 O O . GLU A 1 261 ? -11.656 14.962 3.801 1.00 93.75 261 GLU A O 1
ATOM 1981 N N . GLU A 1 262 ? -10.919 14.621 1.714 1.00 96.25 262 GLU A N 1
ATOM 1982 C CA . GLU A 1 262 ? -11.259 13.192 1.673 1.00 96.25 262 GLU A CA 1
ATOM 1983 C C . GLU A 1 262 ? -10.507 12.390 2.749 1.00 96.25 262 GLU A C 1
ATOM 1985 O O . GLU A 1 262 ? -11.114 11.582 3.453 1.00 96.25 262 GLU A O 1
ATOM 1990 N N . LEU A 1 263 ? -9.210 12.659 2.960 1.00 95.56 263 LEU A N 1
ATOM 1991 C CA . LEU A 1 263 ? -8.429 12.022 4.031 1.00 95.56 263 LEU A CA 1
ATOM 1992 C C . LEU A 1 263 ? -8.999 12.333 5.415 1.00 95.56 263 LEU A C 1
ATOM 1994 O O . LEU A 1 263 ? -9.033 11.453 6.276 1.00 95.56 263 LEU A O 1
ATOM 1998 N N . ARG A 1 264 ? -9.445 13.573 5.644 1.00 93.56 264 ARG A N 1
ATOM 1999 C CA . ARG A 1 264 ? -10.064 13.983 6.911 1.00 93.56 264 ARG A CA 1
ATOM 2000 C C . ARG A 1 264 ? -11.367 13.225 7.149 1.00 93.56 264 ARG A C 1
ATOM 2002 O O . ARG A 1 264 ? -11.541 12.645 8.221 1.00 93.56 264 ARG A O 1
ATOM 2009 N N . HIS A 1 265 ? -12.253 13.177 6.154 1.00 94.50 265 HIS A N 1
ATOM 2010 C CA . HIS A 1 265 ? -13.511 12.431 6.246 1.00 94.50 265 HIS A CA 1
ATOM 2011 C C . HIS A 1 265 ? -13.277 10.931 6.450 1.00 94.50 265 HIS A C 1
ATOM 2013 O O . HIS A 1 265 ? -13.898 10.317 7.322 1.00 94.50 265 HIS A O 1
ATOM 2019 N N . GLY A 1 266 ? -12.341 10.352 5.698 1.00 97.06 266 GLY A N 1
ATOM 2020 C CA . GLY A 1 266 ? -11.961 8.953 5.824 1.00 97.06 266 GLY A CA 1
ATOM 2021 C C . GLY A 1 266 ? -11.386 8.621 7.202 1.00 97.06 266 GLY A C 1
ATOM 2022 O O . GLY A 1 266 ? -11.788 7.628 7.804 1.00 97.06 266 GLY A O 1
ATOM 2023 N N . LEU A 1 267 ? -10.512 9.473 7.750 1.00 96.38 267 LEU A N 1
ATOM 2024 C CA . LEU A 1 267 ? -9.939 9.280 9.084 1.00 96.38 267 LEU A CA 1
ATOM 2025 C C . LEU A 1 267 ? -11.010 9.339 10.183 1.00 96.38 267 LEU A C 1
ATOM 2027 O O . LEU A 1 267 ? -11.018 8.478 11.065 1.00 96.38 267 LEU A O 1
ATOM 2031 N N . ARG A 1 268 ? -11.953 10.295 10.107 1.00 96.31 268 ARG A N 1
ATOM 2032 C CA . ARG A 1 268 ? -13.107 10.333 11.027 1.00 96.31 268 ARG A CA 1
ATOM 2033 C C . ARG A 1 268 ? -13.908 9.038 10.958 1.00 96.31 268 ARG A C 1
ATOM 2035 O O . ARG A 1 268 ? -14.263 8.474 11.991 1.00 96.31 268 ARG A O 1
ATOM 2042 N N . ARG A 1 269 ? -14.194 8.557 9.744 1.00 97.81 269 ARG A N 1
ATOM 2043 C CA . ARG A 1 269 ? -14.952 7.318 9.545 1.00 97.81 269 ARG A CA 1
ATOM 2044 C C . ARG A 1 269 ? -14.204 6.106 10.106 1.00 97.81 269 ARG A C 1
ATOM 2046 O O . ARG A 1 269 ? -14.832 5.298 10.781 1.00 97.81 269 ARG A O 1
ATOM 2053 N N . ALA A 1 270 ? -12.891 6.008 9.896 1.00 98.12 270 ALA A N 1
ATOM 2054 C CA . ALA A 1 270 ? -12.068 4.928 10.440 1.00 98.12 270 ALA A CA 1
ATOM 2055 C C . ALA A 1 270 ? -12.097 4.898 11.976 1.00 98.12 270 ALA A C 1
ATOM 2057 O O . ALA A 1 270 ? -12.300 3.839 12.563 1.00 98.12 270 ALA A O 1
ATOM 2058 N N . LEU A 1 271 ? -11.976 6.057 12.631 1.00 97.75 271 LEU A N 1
ATOM 2059 C CA . LEU A 1 271 ? -12.075 6.160 14.090 1.00 97.75 271 LEU A CA 1
ATOM 2060 C C . LEU A 1 271 ? -13.452 5.736 14.606 1.00 97.75 271 LEU A C 1
ATOM 2062 O O . LEU A 1 271 ? -13.521 4.936 15.534 1.00 97.75 271 LEU A O 1
ATOM 2066 N N . ARG A 1 272 ? -14.542 6.194 13.974 1.00 97.81 272 ARG A N 1
ATOM 2067 C CA . ARG A 1 272 ? -15.903 5.769 14.345 1.00 97.81 272 ARG A CA 1
ATOM 2068 C C . ARG A 1 272 ? -16.095 4.258 14.194 1.00 97.81 272 ARG A C 1
ATOM 2070 O O . ARG A 1 272 ? -16.656 3.641 15.089 1.00 97.81 272 ARG A O 1
ATOM 2077 N N . ILE A 1 273 ? -15.588 3.657 13.113 1.00 98.56 273 ILE A N 1
ATOM 2078 C CA . ILE A 1 273 ? -15.621 2.197 12.910 1.00 98.56 273 ILE A CA 1
ATOM 2079 C C . ILE A 1 273 ? -14.871 1.479 14.038 1.00 98.56 273 ILE A C 1
ATOM 2081 O O . ILE A 1 273 ? -15.393 0.522 14.601 1.00 98.56 273 ILE A O 1
ATOM 2085 N N . LEU A 1 274 ? -13.675 1.943 14.411 1.00 98.44 274 LEU A N 1
ATOM 2086 C CA . LEU A 1 274 ? -12.888 1.334 15.490 1.00 98.44 274 LEU A CA 1
ATOM 2087 C C . LEU A 1 274 ? -13.594 1.432 16.852 1.00 98.44 274 LEU A C 1
ATOM 2089 O O . LEU A 1 274 ? -13.611 0.452 17.597 1.00 98.44 274 LEU A O 1
ATOM 2093 N N . VAL A 1 275 ? -14.199 2.583 17.165 1.00 97.69 275 VAL A N 1
ATOM 2094 C CA . VAL A 1 275 ? -14.992 2.777 18.391 1.00 97.69 275 VAL A CA 1
ATOM 2095 C C . VAL A 1 275 ? -16.203 1.843 18.399 1.00 97.69 275 VAL A C 1
ATOM 2097 O O . VAL A 1 275 ? -16.382 1.089 19.352 1.00 97.69 275 VAL A O 1
ATOM 2100 N N . ALA A 1 276 ? -16.987 1.825 17.318 1.00 96.69 276 ALA A N 1
ATOM 2101 C CA . ALA A 1 276 ? -18.180 0.987 17.196 1.00 96.69 276 ALA A CA 1
ATOM 2102 C C . ALA A 1 276 ? -17.866 -0.519 17.212 1.00 96.69 276 ALA A C 1
ATOM 2104 O O . ALA A 1 276 ? -18.670 -1.322 17.679 1.00 96.69 276 ALA A O 1
ATOM 2105 N N . ALA A 1 277 ? -16.670 -0.912 16.765 1.00 96.75 277 ALA A N 1
ATOM 2106 C CA . ALA A 1 277 ? -16.185 -2.286 16.870 1.00 96.75 277 ALA A CA 1
ATOM 2107 C C . ALA A 1 277 ? -15.847 -2.711 18.313 1.00 96.75 277 ALA A C 1
ATOM 2109 O O . ALA A 1 277 ? -15.579 -3.892 18.545 1.00 96.75 277 ALA A O 1
ATOM 2110 N N . GLY A 1 278 ? -15.827 -1.776 19.270 1.00 95.44 278 GLY A N 1
ATOM 2111 C CA . GLY A 1 278 ? -15.544 -2.037 20.681 1.00 95.44 278 GLY A CA 1
ATOM 2112 C C . GLY A 1 278 ? -14.086 -1.820 21.089 1.00 95.44 278 GLY A C 1
ATOM 2113 O O . GLY A 1 278 ? -13.603 -2.493 22.001 1.00 95.44 278 GLY A O 1
ATOM 2114 N N . ALA A 1 279 ? -13.353 -0.920 20.424 1.00 96.94 279 ALA A N 1
ATOM 2115 C CA . ALA A 1 279 ? -12.012 -0.552 20.878 1.00 96.94 279 ALA A CA 1
ATOM 2116 C C . ALA A 1 279 ? -12.067 -0.008 22.316 1.00 96.94 279 ALA A C 1
ATOM 2118 O O . ALA A 1 279 ? -12.968 0.743 22.669 1.00 96.94 279 ALA A O 1
ATOM 2119 N N . ALA A 1 280 ? -11.088 -0.349 23.155 1.00 96.00 280 ALA A N 1
ATOM 2120 C CA . ALA A 1 280 ? -10.943 0.238 24.491 1.00 96.00 280 ALA A CA 1
ATOM 2121 C C . ALA A 1 280 ? -10.273 1.622 24.441 1.00 96.00 280 ALA A C 1
ATOM 2123 O O . ALA A 1 280 ? -10.497 2.474 25.305 1.00 96.00 280 ALA A O 1
ATOM 2124 N N . GLU A 1 281 ? -9.432 1.833 23.432 1.00 97.06 281 GLU A N 1
ATOM 2125 C CA . GLU A 1 281 ? -8.671 3.054 23.190 1.00 97.06 281 GLU A CA 1
ATOM 2126 C C . GLU A 1 281 ? -8.480 3.210 21.679 1.00 97.06 281 GLU A C 1
ATOM 2128 O O . GLU A 1 281 ? -8.175 2.223 21.006 1.00 97.06 281 GLU A O 1
ATOM 2133 N N . VAL A 1 282 ? -8.645 4.422 21.152 1.00 97.94 282 VAL A N 1
ATOM 2134 C CA . VAL A 1 282 ? -8.417 4.747 19.737 1.00 97.94 282 VAL A CA 1
ATOM 2135 C C . VAL A 1 282 ? -7.489 5.942 19.597 1.00 97.94 282 VAL A C 1
ATOM 2137 O O . VAL A 1 282 ? -7.400 6.785 20.489 1.00 97.94 282 VAL A O 1
ATOM 2140 N N . GLY A 1 283 ? -6.812 6.044 18.461 1.00 95.62 283 GLY A N 1
ATOM 2141 C CA . GLY A 1 283 ? -5.971 7.194 18.178 1.00 95.62 283 GLY A CA 1
ATOM 2142 C C . GLY A 1 283 ? -5.478 7.253 16.745 1.00 95.62 283 GLY A C 1
ATOM 2143 O O . GLY A 1 283 ? -5.872 6.476 15.874 1.00 95.62 283 GLY A O 1
ATOM 2144 N N . THR A 1 284 ? -4.591 8.214 16.519 1.00 93.94 284 THR A N 1
ATOM 2145 C CA . THR A 1 284 ? -3.921 8.436 15.233 1.00 93.94 284 THR A CA 1
ATOM 2146 C C . THR A 1 284 ? -2.407 8.304 15.401 1.00 93.94 284 THR A C 1
ATOM 2148 O O . THR A 1 284 ? -1.912 8.043 16.499 1.00 93.94 284 THR A O 1
ATOM 2151 N N . HIS A 1 285 ? -1.655 8.493 14.317 1.00 91.25 285 HIS A N 1
ATOM 2152 C CA . HIS A 1 285 ? -0.186 8.482 14.325 1.00 91.25 285 HIS A CA 1
ATOM 2153 C C . HIS A 1 285 ? 0.424 9.889 14.444 1.00 91.25 285 HIS A C 1
ATOM 2155 O O . HIS A 1 285 ? 1.539 10.134 13.986 1.00 91.25 285 HIS A O 1
ATOM 2161 N N . ARG A 1 286 ? -0.313 10.841 15.031 1.00 88.62 286 ARG A N 1
ATOM 2162 C CA . ARG A 1 286 ? 0.218 12.174 15.334 1.00 88.62 286 ARG A CA 1
ATOM 2163 C C . ARG A 1 286 ? 1.366 12.077 16.333 1.00 88.62 286 ARG A C 1
ATOM 2165 O O . ARG A 1 286 ? 1.314 11.292 17.274 1.00 88.62 286 ARG A O 1
ATOM 2172 N N . SER A 1 287 ? 2.378 12.922 16.151 1.00 88.69 287 SER A N 1
ATOM 2173 C CA . SER A 1 287 ? 3.590 12.937 16.981 1.00 88.69 287 SER A CA 1
ATOM 2174 C C . SER A 1 287 ? 3.340 13.274 18.453 1.00 88.69 287 SER A C 1
ATOM 2176 O O . SER A 1 287 ? 4.189 12.979 19.283 1.00 88.69 287 SER A O 1
ATOM 2178 N N . ASP A 1 288 ? 2.206 13.900 18.770 1.00 89.00 288 ASP A N 1
ATOM 2179 C CA . ASP A 1 288 ? 1.779 14.226 20.136 1.00 89.00 288 ASP A CA 1
ATOM 2180 C C . ASP A 1 288 ? 1.106 13.051 20.868 1.00 89.00 288 ASP A C 1
ATOM 2182 O O . ASP A 1 288 ? 0.810 13.166 22.053 1.00 89.00 288 ASP A O 1
ATOM 2186 N N . GLY A 1 289 ? 0.870 11.921 20.190 1.00 90.12 289 GLY A N 1
ATOM 2187 C CA . GLY A 1 289 ? 0.285 10.731 20.807 1.00 90.12 289 GLY A CA 1
ATOM 2188 C C . GLY A 1 289 ? -1.215 10.820 21.094 1.00 90.12 289 GLY A C 1
ATOM 2189 O O . GLY A 1 289 ? -1.734 9.954 21.806 1.00 90.12 289 GLY A O 1
ATOM 2190 N N . LEU A 1 290 ? -1.915 11.820 20.536 1.00 90.56 290 LEU A N 1
ATOM 2191 C CA . LEU A 1 290 ? -3.337 12.073 20.782 1.00 90.56 290 LEU A CA 1
ATOM 2192 C C . LEU A 1 290 ? -4.197 10.802 20.612 1.00 90.56 290 LEU A C 1
ATOM 2194 O O . LEU A 1 290 ? -4.181 10.136 19.567 1.00 90.56 290 LEU A O 1
ATOM 2198 N N . ARG A 1 291 ? -4.950 10.473 21.670 1.00 94.50 291 ARG A N 1
ATOM 2199 C CA . ARG A 1 291 ? -5.728 9.234 21.828 1.00 94.50 291 ARG A CA 1
ATOM 2200 C C . ARG A 1 291 ? -6.916 9.426 22.765 1.00 94.50 291 ARG A C 1
ATOM 2202 O O . ARG A 1 291 ? -6.873 10.266 23.658 1.00 94.50 291 ARG A O 1
ATOM 2209 N N . LEU A 1 292 ? -7.935 8.593 22.594 1.00 96.06 292 LEU A N 1
ATOM 2210 C CA . LEU A 1 292 ? -9.196 8.634 23.326 1.00 96.06 292 LEU A CA 1
ATOM 2211 C C . LEU A 1 292 ? -9.500 7.267 23.940 1.00 96.06 292 LEU A C 1
ATOM 2213 O O . LEU A 1 292 ? -9.433 6.241 23.262 1.00 96.06 292 LEU A O 1
ATOM 2217 N N . ARG A 1 293 ? -9.870 7.242 25.224 1.00 96.31 293 ARG A N 1
ATOM 2218 C CA . ARG A 1 293 ? -10.401 6.035 25.874 1.00 96.31 293 ARG A CA 1
ATOM 2219 C C . ARG A 1 293 ? -11.893 5.924 25.595 1.00 96.31 293 ARG A C 1
ATOM 2221 O O . ARG A 1 293 ? -12.618 6.893 25.763 1.00 96.31 293 ARG A O 1
ATOM 2228 N N . CYS A 1 294 ? -12.345 4.734 25.218 1.00 94.50 294 CYS A N 1
ATOM 2229 C CA . CYS A 1 294 ? -13.718 4.526 24.750 1.00 94.50 294 CYS A CA 1
ATOM 2230 C C . CYS A 1 294 ? -14.685 4.061 25.853 1.00 94.50 294 CYS A C 1
ATOM 2232 O O . CYS A 1 294 ? -15.897 4.037 25.656 1.00 94.50 294 CYS A O 1
ATOM 2234 N N . LYS A 1 295 ? -14.181 3.669 27.032 1.00 89.00 295 LYS A N 1
ATOM 2235 C CA . LYS A 1 295 ? -15.039 3.232 28.143 1.00 89.00 295 LYS A CA 1
ATOM 2236 C C . LYS A 1 295 ? -15.854 4.412 28.682 1.00 89.00 295 LYS A C 1
ATOM 2238 O O . LYS A 1 295 ? -15.267 5.353 29.205 1.00 89.00 295 LYS A O 1
ATOM 2243 N N . GLY A 1 296 ? -17.183 4.300 28.632 1.00 87.31 296 GLY A N 1
ATOM 2244 C CA . GLY A 1 296 ? -18.098 5.355 29.089 1.00 87.31 296 GLY A CA 1
ATOM 2245 C C . GLY A 1 296 ? -18.097 6.592 28.188 1.00 87.31 296 GLY A C 1
ATOM 2246 O O . GLY A 1 296 ? -18.467 7.667 28.647 1.00 87.31 296 GLY A O 1
ATOM 2247 N N . LEU A 1 297 ? -17.633 6.442 26.944 1.00 91.81 297 LEU A N 1
ATOM 2248 C CA . LEU A 1 297 ? -17.546 7.524 25.976 1.00 91.81 297 LEU A CA 1
ATOM 2249 C C . LEU A 1 297 ? -18.945 7.999 25.575 1.00 91.81 297 LEU A C 1
ATOM 2251 O O . LEU A 1 297 ? -19.783 7.179 25.200 1.00 91.81 297 LEU A O 1
ATOM 2255 N N . ARG A 1 298 ? -19.175 9.312 25.646 1.00 91.75 298 ARG A N 1
ATOM 2256 C CA . ARG A 1 298 ? -20.375 9.955 25.102 1.00 91.75 298 ARG A CA 1
ATOM 2257 C C . ARG A 1 298 ? -20.113 10.410 23.672 1.00 91.75 298 ARG A C 1
ATOM 2259 O O . ARG A 1 298 ? -18.963 10.662 23.301 1.00 91.75 298 ARG A O 1
ATOM 2266 N N . ASP A 1 299 ? -21.173 10.572 22.893 1.00 90.88 299 ASP A N 1
ATOM 2267 C CA . ASP A 1 299 ? -21.059 11.001 21.498 1.00 90.88 299 ASP A CA 1
ATOM 2268 C C . ASP A 1 299 ? -20.390 12.380 21.378 1.00 90.88 299 ASP A C 1
ATOM 2270 O O . ASP A 1 299 ? -19.561 12.583 20.492 1.00 90.88 299 ASP A O 1
ATOM 2274 N N . GLU A 1 300 ? -20.641 13.304 22.312 1.00 92.88 300 GLU A N 1
ATOM 2275 C CA . GLU A 1 300 ? -20.013 14.632 22.293 1.00 92.88 300 GLU A CA 1
ATOM 2276 C C . GLU A 1 300 ? -18.497 14.571 22.525 1.00 92.88 300 GLU A C 1
ATOM 2278 O O . GLU A 1 300 ? -17.745 15.338 21.921 1.00 92.88 300 GLU A O 1
ATOM 2283 N N . ASP A 1 301 ? -18.036 13.642 23.369 1.00 92.81 301 ASP A N 1
ATOM 2284 C CA . ASP A 1 301 ? -16.608 13.450 23.645 1.00 92.81 301 ASP A CA 1
ATOM 2285 C C . ASP A 1 301 ? -15.892 12.891 22.404 1.00 92.81 301 ASP A C 1
ATOM 2287 O O . ASP A 1 301 ? -14.763 13.284 22.092 1.00 92.81 301 ASP A O 1
ATOM 2291 N N . LEU A 1 302 ? -16.562 11.998 21.665 1.00 92.56 302 LEU A N 1
ATOM 2292 C CA . LEU A 1 302 ? -16.059 11.479 20.397 1.00 92.56 302 LEU A CA 1
ATOM 2293 C C . LEU A 1 302 ? -15.977 12.584 19.342 1.00 92.56 302 LEU A C 1
ATOM 2295 O O . LEU A 1 302 ? -14.946 12.716 18.686 1.00 92.56 302 LEU A O 1
ATOM 2299 N N . GLU A 1 303 ? -17.029 13.385 19.174 1.00 94.12 303 GLU A N 1
ATOM 2300 C CA . GLU A 1 303 ? -17.026 14.467 18.185 1.00 94.12 303 GLU A CA 1
ATOM 2301 C C . GLU A 1 303 ? -15.961 15.527 18.497 1.00 94.12 303 GLU A C 1
ATOM 2303 O O . GLU A 1 303 ? -15.212 15.907 17.595 1.00 94.12 303 GLU A O 1
ATOM 2308 N N . ALA A 1 304 ? -15.790 15.911 19.768 1.00 92.50 304 ALA A N 1
ATOM 2309 C CA . ALA A 1 304 ? -14.731 16.831 20.184 1.00 92.50 304 ALA A CA 1
ATOM 2310 C C . ALA A 1 304 ? -13.327 16.298 19.842 1.00 92.50 304 ALA A C 1
ATOM 2312 O O . ALA A 1 304 ? -12.495 17.020 19.286 1.00 92.50 304 ALA A O 1
ATOM 2313 N N . PHE A 1 305 ? -13.074 15.011 20.103 1.00 92.44 305 PHE A N 1
ATOM 2314 C CA . PHE A 1 305 ? -11.816 14.357 19.740 1.00 92.44 305 PHE A CA 1
ATOM 2315 C C . PHE A 1 305 ? -11.584 14.338 18.222 1.00 92.44 305 PHE A C 1
ATOM 2317 O O . PHE A 1 305 ? -10.477 14.605 17.741 1.00 92.44 305 PHE A O 1
ATOM 2324 N N . LEU A 1 306 ? -12.628 14.033 17.448 1.00 91.81 306 LEU A N 1
ATOM 2325 C CA . LEU A 1 306 ? -12.553 14.034 15.991 1.00 91.81 306 LEU A CA 1
ATOM 2326 C C . LEU A 1 306 ? -12.263 15.434 15.436 1.00 91.81 306 LEU A C 1
ATOM 2328 O O . LEU A 1 306 ? -11.543 15.543 14.445 1.00 91.81 306 LEU A O 1
ATOM 2332 N N . ASP A 1 307 ? -12.779 16.495 16.050 1.00 89.69 307 ASP A N 1
ATOM 2333 C CA . ASP A 1 307 ? -12.535 17.876 15.624 1.00 89.69 307 ASP A CA 1
ATOM 2334 C C . ASP A 1 307 ? -11.106 18.342 15.950 1.00 89.69 307 ASP A C 1
ATOM 2336 O O . ASP A 1 307 ? -10.439 18.949 15.102 1.00 89.69 307 ASP A O 1
ATOM 2340 N N . GLU A 1 308 ? -10.573 17.972 17.119 1.00 87.62 308 GLU A N 1
ATOM 2341 C CA . GLU A 1 308 ? -9.187 18.263 17.518 1.00 87.62 308 GLU A CA 1
ATOM 2342 C C . GLU A 1 308 ? -8.158 17.644 16.553 1.00 87.62 308 GLU A C 1
ATOM 2344 O O . GLU A 1 308 ? -7.155 18.271 16.174 1.00 87.62 308 GLU A O 1
ATOM 2349 N N . ILE A 1 309 ? -8.422 16.418 16.086 1.00 82.44 309 ILE A N 1
ATOM 2350 C CA . ILE A 1 309 ? -7.570 15.745 15.098 1.00 82.44 309 ILE A CA 1
ATOM 2351 C C . ILE A 1 309 ? -7.460 16.576 13.813 1.00 82.44 309 ILE A C 1
ATOM 2353 O O . ILE A 1 309 ? -6.380 16.650 13.216 1.00 82.44 309 ILE A O 1
ATOM 2357 N N . LEU A 1 310 ? -8.551 17.219 13.398 1.00 72.25 310 LEU A N 1
ATOM 2358 C CA . LEU A 1 310 ? -8.653 17.920 12.121 1.00 72.25 310 LEU A CA 1
ATOM 2359 C C . LEU A 1 310 ? -8.135 19.357 12.162 1.00 72.25 310 LEU A C 1
ATOM 2361 O O . LEU A 1 310 ? -7.582 19.817 11.160 1.00 72.25 310 LEU A O 1
ATOM 2365 N N . TYR A 1 311 ? -8.239 20.040 13.305 1.00 64.06 311 TYR A N 1
ATOM 2366 C CA . TYR A 1 311 ? -7.730 21.406 13.488 1.00 64.06 311 TYR A CA 1
ATOM 2367 C C . TYR A 1 311 ? -6.208 21.520 13.256 1.00 64.06 311 TYR A C 1
ATOM 2369 O O . TYR A 1 311 ? -5.688 22.533 12.782 1.00 64.06 311 TYR A O 1
ATOM 2377 N N . PHE A 1 312 ? -5.453 20.452 13.515 1.00 53.41 312 PHE A N 1
ATOM 2378 C CA . PHE A 1 312 ? -4.013 20.435 13.237 1.00 53.41 312 PHE A CA 1
ATOM 2379 C C . PHE A 1 312 ? -3.692 20.226 11.748 1.00 53.41 312 PHE A C 1
ATOM 2381 O O . PHE A 1 312 ? -2.706 20.756 11.238 1.00 53.41 312 PHE A O 1
ATOM 2388 N N . LEU A 1 313 ? -4.548 19.500 11.019 1.00 53.38 313 LEU A N 1
ATOM 2389 C CA . LEU A 1 313 ? -4.378 19.267 9.581 1.00 53.38 313 LEU A CA 1
ATOM 2390 C C . LEU A 1 313 ? -4.660 20.523 8.743 1.00 53.38 313 LEU A C 1
ATOM 2392 O O . LEU A 1 313 ? -4.360 20.524 7.551 1.00 53.38 313 LEU A O 1
ATOM 2396 N N . SER A 1 314 ? -5.281 21.561 9.311 1.00 49.03 314 SER A N 1
ATOM 2397 C CA . SER A 1 314 ? -5.532 22.849 8.647 1.00 49.03 314 SER A CA 1
ATOM 2398 C C . SER A 1 314 ? -4.483 23.921 8.969 1.00 49.03 314 SER A C 1
ATOM 2400 O O . SER A 1 314 ? -4.280 24.817 8.154 1.00 49.03 314 SER A O 1
ATOM 2402 N N . SER A 1 315 ? -3.788 23.825 10.108 1.00 43.56 315 SER A N 1
ATOM 2403 C CA . SER A 1 315 ? -2.871 24.867 10.601 1.00 43.56 315 SER A CA 1
ATOM 2404 C C . SER A 1 315 ? -1.409 24.703 10.170 1.00 43.56 315 SER A C 1
ATOM 2406 O O . SER A 1 315 ? -0.633 25.652 10.275 1.00 43.56 315 SER A O 1
ATOM 2408 N N . LYS A 1 316 ? -1.015 23.547 9.617 1.00 40.72 316 LYS A N 1
ATOM 2409 C CA . LYS A 1 316 ? 0.302 23.359 8.988 1.00 40.72 316 LYS A CA 1
ATOM 2410 C C . LYS A 1 316 ? 0.162 22.769 7.590 1.00 40.72 316 LYS A C 1
ATOM 2412 O O . LYS A 1 316 ? 0.016 21.563 7.418 1.00 40.72 316 LYS A O 1
ATOM 2417 N N . SER A 1 317 ? 0.280 23.626 6.577 1.00 37.12 317 SER A N 1
ATOM 2418 C CA . SER A 1 317 ? 0.690 23.218 5.232 1.00 37.12 317 SER A CA 1
ATOM 2419 C C . SER A 1 317 ? 1.904 22.301 5.362 1.00 37.12 317 SER A C 1
ATOM 2421 O O . SER A 1 317 ? 2.880 22.687 6.001 1.00 37.12 317 SER A O 1
ATOM 2423 N N . ALA A 1 318 ? 1.817 21.092 4.810 1.00 36.25 318 ALA A N 1
ATOM 2424 C CA . ALA A 1 318 ? 2.822 20.041 4.897 1.00 36.25 318 ALA A CA 1
ATOM 2425 C C . ALA A 1 318 ? 4.252 20.555 4.633 1.00 36.25 318 ALA A C 1
ATOM 2427 O O . ALA A 1 318 ? 4.723 20.586 3.498 1.00 36.25 318 ALA A O 1
ATOM 2428 N N . GLN A 1 319 ? 4.969 20.928 5.692 1.00 29.25 319 GLN A N 1
ATOM 2429 C CA . GLN A 1 319 ? 6.420 20.934 5.681 1.00 29.25 319 GLN A CA 1
ATOM 2430 C C . GLN A 1 319 ? 6.830 19.504 5.998 1.00 29.25 319 GLN A C 1
ATOM 2432 O O . GLN A 1 319 ? 6.877 19.089 7.154 1.00 29.25 319 GLN A O 1
ATOM 2437 N N . LEU A 1 320 ? 7.068 18.733 4.938 1.00 33.62 320 LEU A N 1
ATOM 2438 C CA . LEU A 1 320 ? 7.915 17.554 5.023 1.00 33.62 320 LEU A CA 1
ATOM 2439 C C . LEU A 1 320 ? 9.219 18.005 5.684 1.00 33.62 320 LEU A C 1
ATOM 2441 O O . LEU A 1 320 ? 9.993 18.751 5.085 1.00 33.62 320 LEU A O 1
ATOM 2445 N N . VAL A 1 321 ? 9.423 17.605 6.938 1.00 28.73 321 VAL A N 1
ATOM 2446 C CA . VAL A 1 321 ? 10.714 17.755 7.603 1.00 28.73 321 VAL A CA 1
ATOM 2447 C C . VAL A 1 321 ? 11.711 16.979 6.737 1.00 28.73 321 VAL A C 1
ATOM 2449 O O . VAL A 1 321 ? 11.489 15.785 6.508 1.00 28.73 321 VAL A O 1
ATOM 2452 N N . PRO A 1 322 ? 12.752 17.620 6.174 1.00 26.70 322 PRO A N 1
ATOM 2453 C CA . PRO A 1 322 ? 13.763 16.885 5.432 1.00 26.70 322 PRO A CA 1
ATOM 2454 C C . PRO A 1 322 ? 14.369 15.826 6.363 1.00 26.70 322 PRO A C 1
ATOM 2456 O O . PRO A 1 322 ? 14.511 16.091 7.562 1.00 26.70 322 PRO A O 1
ATOM 2459 N N . PRO A 1 323 ? 14.717 14.629 5.856 1.00 30.98 323 PRO A N 1
ATOM 2460 C CA . PRO A 1 323 ? 15.441 13.665 6.670 1.00 30.98 323 PRO A CA 1
ATOM 2461 C C . PRO A 1 323 ? 16.682 14.357 7.251 1.00 30.98 323 PRO A C 1
ATOM 2463 O O . PRO A 1 323 ? 17.294 15.170 6.545 1.00 30.98 323 PRO A O 1
ATOM 2466 N N . PRO A 1 324 ? 17.055 14.081 8.514 1.00 29.61 324 PRO A N 1
ATOM 2467 C CA . PRO A 1 324 ? 18.279 14.630 9.070 1.00 29.61 324 PRO A CA 1
ATOM 2468 C C . PRO A 1 324 ? 19.422 14.308 8.108 1.00 29.61 324 PRO A C 1
ATOM 2470 O O . PRO A 1 324 ? 19.561 13.170 7.650 1.00 29.61 324 PRO A O 1
ATOM 2473 N N . SER A 1 325 ? 20.201 15.330 7.752 1.00 32.97 325 SER A N 1
ATOM 2474 C CA . SER A 1 325 ? 21.431 15.158 6.986 1.00 32.97 325 SER A CA 1
ATOM 2475 C C . SER A 1 325 ? 22.238 14.039 7.632 1.00 32.97 325 SER A C 1
ATOM 2477 O O . SER A 1 325 ? 22.440 14.072 8.849 1.00 32.97 325 SER A O 1
ATOM 2479 N N . ALA A 1 326 ? 22.653 13.053 6.829 1.00 31.84 326 ALA A N 1
ATOM 2480 C CA . ALA A 1 326 ? 23.490 11.954 7.292 1.00 31.84 326 ALA A CA 1
ATOM 2481 C C . ALA A 1 326 ? 24.606 12.519 8.186 1.00 31.84 326 ALA A C 1
ATOM 2483 O O . ALA A 1 326 ? 25.246 13.494 7.774 1.00 31.84 326 ALA A O 1
ATOM 2484 N N . PRO A 1 327 ? 24.821 11.979 9.400 1.00 32.38 327 PRO A N 1
ATOM 2485 C CA . PRO A 1 327 ? 25.896 12.464 10.243 1.00 32.38 327 PRO A CA 1
ATOM 2486 C C . PRO A 1 327 ? 27.198 12.333 9.454 1.00 32.38 327 PRO A C 1
ATOM 2488 O O . PRO A 1 327 ? 27.557 11.249 8.986 1.00 32.38 327 PRO A O 1
ATOM 2491 N N . GLY A 1 328 ? 27.863 13.473 9.246 1.00 29.61 328 GLY A N 1
ATOM 2492 C CA . GLY A 1 328 ? 29.214 13.511 8.709 1.00 29.61 328 GLY A CA 1
ATOM 2493 C C . GLY A 1 328 ? 30.086 12.569 9.529 1.00 29.61 328 GLY A C 1
ATOM 2494 O O . GLY A 1 328 ? 29.883 12.460 10.736 1.00 29.61 328 GLY A O 1
ATOM 2495 N N . ARG A 1 329 ? 30.997 11.858 8.853 1.00 34.50 329 ARG A N 1
ATOM 2496 C CA . ARG A 1 329 ? 31.947 10.902 9.440 1.00 34.50 329 ARG A CA 1
ATOM 2497 C C . ARG A 1 329 ? 32.471 11.411 10.789 1.00 34.50 329 ARG A C 1
ATOM 2499 O O . ARG A 1 329 ? 33.401 12.211 10.828 1.00 34.50 329 ARG A O 1
ATOM 2506 N N . ALA A 1 330 ? 31.869 10.939 11.874 1.00 28.16 330 ALA A N 1
ATOM 2507 C CA . ALA A 1 330 ? 32.449 11.033 13.196 1.00 28.16 330 ALA A CA 1
ATOM 2508 C C . ALA A 1 330 ? 33.469 9.900 13.285 1.00 28.16 330 ALA A C 1
ATOM 2510 O O . ALA A 1 330 ? 33.153 8.752 12.964 1.00 28.16 330 ALA A O 1
ATOM 2511 N N . ALA A 1 331 ? 34.701 10.269 13.619 1.00 28.19 331 ALA A N 1
ATOM 2512 C CA . ALA A 1 331 ? 35.825 9.366 13.777 1.00 28.19 331 ALA A CA 1
ATOM 2513 C C . ALA A 1 331 ? 35.454 8.172 14.668 1.00 28.19 331 ALA A C 1
ATOM 2515 O O . ALA A 1 331 ? 34.819 8.333 15.711 1.00 28.19 331 ALA A O 1
ATOM 2516 N N . GLU A 1 332 ? 35.852 6.980 14.227 1.00 29.31 332 GLU A N 1
ATOM 2517 C CA . GLU A 1 332 ? 35.790 5.751 15.008 1.00 29.31 332 GLU A CA 1
ATOM 2518 C C . GLU A 1 332 ? 36.575 5.950 16.311 1.00 29.31 332 GLU A C 1
ATOM 2520 O O . GLU A 1 332 ? 37.798 6.058 16.305 1.00 29.31 332 GLU A O 1
ATOM 2525 N N . ALA A 1 333 ? 35.860 6.018 17.432 1.00 27.16 333 ALA A N 1
ATOM 2526 C CA . ALA A 1 333 ? 36.429 5.752 18.741 1.00 27.16 333 ALA A CA 1
ATOM 2527 C C . ALA A 1 333 ? 36.201 4.265 19.038 1.00 27.16 333 ALA A C 1
ATOM 2529 O O . ALA A 1 333 ? 35.060 3.801 19.101 1.00 27.16 333 ALA A O 1
ATOM 2530 N N . GLU A 1 334 ? 37.298 3.519 19.155 1.00 28.64 334 GLU A N 1
ATOM 2531 C CA . GLU A 1 334 ? 37.315 2.096 19.482 1.00 28.64 334 GLU A CA 1
ATOM 2532 C C . GLU A 1 334 ? 36.592 1.815 20.809 1.00 28.64 334 GLU A C 1
ATOM 2534 O O . GLU A 1 334 ? 36.900 2.403 21.845 1.00 28.64 334 GLU A O 1
ATOM 2539 N N . ALA A 1 335 ? 35.664 0.854 20.787 1.00 26.61 335 ALA A N 1
ATOM 2540 C CA . ALA A 1 335 ? 35.136 0.197 21.979 1.00 26.61 335 ALA A CA 1
ATOM 2541 C C . ALA A 1 335 ? 35.449 -1.315 21.919 1.00 26.61 335 ALA A C 1
ATOM 2543 O O . ALA A 1 335 ? 35.471 -1.889 20.824 1.00 26.61 335 ALA A O 1
ATOM 2544 N N . PRO A 1 336 ? 35.710 -1.988 23.058 1.00 28.05 336 PRO A N 1
ATOM 2545 C CA . PRO A 1 336 ? 36.449 -3.248 23.078 1.00 28.05 336 PRO A CA 1
ATOM 2546 C C . PRO A 1 336 ? 35.626 -4.464 22.635 1.00 28.05 336 PRO A C 1
ATOM 2548 O O . PRO A 1 336 ? 34.406 -4.535 22.771 1.00 28.05 336 PRO A O 1
ATOM 2551 N N . SER A 1 337 ? 36.343 -5.464 22.128 1.00 32.44 337 SER A N 1
ATOM 2552 C CA . SER A 1 337 ? 35.839 -6.656 21.454 1.00 32.44 337 SER A CA 1
ATOM 2553 C C . SER A 1 337 ? 34.906 -7.552 22.291 1.00 32.44 337 SER A C 1
ATOM 2555 O O . SER A 1 337 ? 35.346 -8.207 23.234 1.00 32.44 337 SER A O 1
ATOM 2557 N N . ALA A 1 338 ? 33.671 -7.748 21.822 1.00 32.16 338 ALA A N 1
ATOM 2558 C CA . ALA A 1 338 ? 32.798 -8.877 22.188 1.00 32.16 338 ALA A CA 1
ATOM 2559 C C . ALA A 1 338 ? 32.553 -9.821 20.982 1.00 32.16 338 ALA A C 1
ATOM 2561 O O . ALA A 1 338 ? 31.468 -10.358 20.771 1.00 32.16 338 ALA A O 1
ATOM 2562 N N . GLY A 1 339 ? 33.572 -9.993 20.128 1.00 37.16 339 GLY A N 1
ATOM 2563 C CA . GLY A 1 339 ? 33.419 -10.483 18.750 1.00 37.16 339 GLY A CA 1
ATOM 2564 C C . GLY A 1 339 ? 33.654 -11.974 18.466 1.00 37.16 339 GLY A C 1
ATOM 2565 O O . GLY A 1 339 ? 33.568 -12.364 17.303 1.00 37.16 339 GLY A O 1
ATOM 2566 N N . LYS A 1 340 ? 33.949 -12.836 19.452 1.00 33.38 340 LYS A N 1
ATOM 2567 C CA . LYS A 1 340 ? 34.278 -14.258 19.171 1.00 33.38 340 LYS A CA 1
ATOM 2568 C C . LYS A 1 340 ? 33.203 -15.281 19.562 1.00 33.38 340 LYS A C 1
ATOM 2570 O O . LYS A 1 340 ? 33.110 -16.313 18.903 1.00 33.38 340 LYS A O 1
ATOM 2575 N N . ALA A 1 341 ? 32.339 -14.9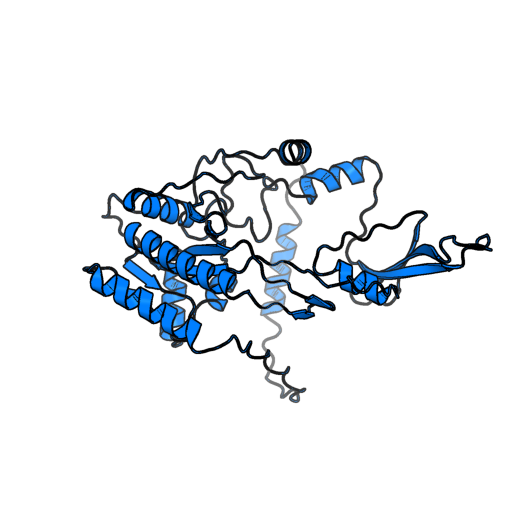98 20.540 1.00 33.78 341 ALA A N 1
ATOM 2576 C CA . ALA A 1 341 ? 31.308 -15.951 20.975 1.00 33.78 341 ALA A CA 1
ATOM 2577 C C . ALA A 1 341 ? 30.058 -15.950 20.067 1.00 33.78 341 ALA A C 1
ATOM 2579 O O . ALA A 1 341 ? 29.573 -17.011 19.676 1.00 33.78 341 ALA A O 1
ATOM 2580 N N . ALA A 1 342 ? 29.591 -14.773 19.629 1.00 34.56 342 ALA A N 1
ATOM 2581 C CA . ALA A 1 342 ? 28.382 -14.646 18.805 1.00 34.56 342 ALA A CA 1
ATOM 2582 C C . ALA A 1 342 ? 28.550 -15.202 17.374 1.00 34.56 342 ALA A C 1
ATOM 2584 O O . ALA A 1 342 ? 27.628 -15.794 16.813 1.00 34.56 342 ALA A O 1
ATOM 2585 N N . ARG A 1 343 ? 29.757 -15.102 16.795 1.00 36.69 343 ARG A N 1
ATOM 2586 C CA . ARG A 1 343 ? 30.054 -15.642 15.454 1.00 36.69 343 ARG A CA 1
ATOM 2587 C C . ARG A 1 343 ? 30.107 -17.174 15.417 1.00 36.69 343 ARG A C 1
ATOM 2589 O O . ARG A 1 343 ? 29.882 -17.760 14.361 1.00 36.69 343 ARG A O 1
ATOM 2596 N N . ARG A 1 344 ? 30.362 -17.836 16.553 1.00 35.12 344 ARG A N 1
ATOM 2597 C CA . ARG A 1 344 ? 30.426 -19.307 16.634 1.00 35.12 344 ARG A CA 1
ATOM 2598 C C . ARG A 1 344 ? 29.036 -19.952 16.696 1.00 35.12 344 ARG A C 1
ATOM 2600 O O . ARG A 1 344 ? 28.860 -21.039 16.154 1.00 35.12 344 ARG A O 1
ATOM 2607 N N . HIS A 1 345 ? 28.047 -19.266 17.275 1.00 35.75 345 HIS A N 1
ATOM 2608 C CA . HIS A 1 345 ? 26.668 -19.763 17.348 1.00 35.75 345 HIS A CA 1
ATOM 2609 C C . HIS A 1 345 ? 25.904 -19.644 16.023 1.00 35.75 345 HIS A C 1
ATOM 2611 O O . HIS A 1 345 ? 25.194 -20.576 15.653 1.00 35.75 345 HIS A O 1
ATOM 2617 N N . LEU A 1 346 ? 26.112 -18.566 15.261 1.00 35.56 346 LEU A N 1
ATOM 2618 C CA . LEU A 1 346 ? 25.447 -18.384 13.963 1.00 35.56 346 LEU A CA 1
ATOM 2619 C C . LEU A 1 346 ? 25.958 -19.350 12.881 1.00 35.56 346 LEU A C 1
ATOM 2621 O O . LEU A 1 346 ? 25.196 -19.739 12.002 1.00 35.56 346 LEU A O 1
ATOM 2625 N N . ARG A 1 347 ? 27.217 -19.806 12.969 1.00 35.06 347 ARG A N 1
ATOM 2626 C CA . ARG A 1 347 ? 27.771 -20.783 12.014 1.00 35.06 347 ARG A CA 1
ATOM 2627 C C . ARG A 1 347 ? 27.240 -22.205 12.236 1.00 35.06 347 ARG A C 1
ATOM 2629 O O . ARG A 1 347 ? 26.964 -22.892 11.263 1.00 35.06 347 ARG A O 1
ATOM 2636 N N . ARG A 1 348 ? 27.011 -22.614 13.493 1.00 35.53 348 ARG A N 1
ATOM 2637 C CA . ARG A 1 348 ? 26.429 -23.934 13.814 1.00 35.53 348 ARG A CA 1
ATOM 2638 C C . ARG A 1 348 ? 24.944 -24.050 13.453 1.00 35.53 348 ARG A C 1
ATOM 2640 O O . ARG A 1 348 ? 24.514 -25.131 13.074 1.00 35.53 348 ARG A O 1
ATOM 2647 N N . ALA A 1 349 ? 24.181 -22.957 13.519 1.00 35.66 349 ALA A N 1
ATOM 2648 C CA . ALA A 1 349 ? 22.765 -22.957 13.131 1.00 35.66 349 ALA A CA 1
ATOM 2649 C C . ALA A 1 349 ? 22.551 -23.047 11.604 1.00 35.66 349 ALA A C 1
ATOM 2651 O O . ALA A 1 349 ? 21.533 -23.563 11.154 1.00 35.66 349 ALA A O 1
ATOM 2652 N N . ALA A 1 350 ? 23.518 -22.582 10.803 1.00 35.06 350 ALA A N 1
ATOM 2653 C CA . ALA A 1 350 ? 23.454 -22.647 9.341 1.00 35.06 350 ALA A CA 1
ATOM 2654 C C . ALA A 1 350 ? 23.867 -24.020 8.766 1.00 35.06 350 ALA A C 1
ATOM 2656 O O . ALA A 1 350 ? 23.454 -24.373 7.663 1.00 35.06 350 ALA A O 1
ATOM 2657 N N . GLU A 1 351 ? 24.656 -24.812 9.501 1.00 33.38 351 GLU A N 1
ATOM 2658 C CA . GLU A 1 351 ? 25.080 -26.156 9.072 1.00 33.38 351 GLU A CA 1
ATOM 2659 C C . GLU A 1 351 ? 24.024 -27.237 9.368 1.00 33.38 351 GLU A C 1
ATOM 2661 O O . GLU A 1 351 ? 23.932 -28.214 8.629 1.00 33.38 351 GLU A O 1
ATOM 2666 N N . SER A 1 352 ? 23.147 -27.038 10.362 1.00 34.62 352 SER A N 1
ATOM 2667 C CA . SER A 1 352 ? 22.091 -28.004 10.710 1.00 34.62 352 SER A CA 1
ATOM 2668 C C . SER A 1 352 ? 20.851 -27.963 9.803 1.00 34.62 352 SER A C 1
ATOM 2670 O O . SER A 1 352 ? 19.971 -28.800 9.958 1.00 34.62 352 SER A O 1
ATOM 2672 N N . GLN A 1 353 ? 20.756 -27.016 8.862 1.00 35.16 353 GLN A N 1
ATOM 2673 C CA . GLN A 1 353 ? 19.630 -26.905 7.915 1.00 35.16 353 GLN A CA 1
ATOM 2674 C C . GLN A 1 353 ? 19.937 -27.462 6.511 1.00 35.16 353 GLN A C 1
ATOM 2676 O O . GLN A 1 353 ? 19.090 -27.378 5.627 1.00 35.16 353 GLN A O 1
ATOM 2681 N N . ARG A 1 354 ? 21.130 -28.034 6.275 1.00 35.34 354 ARG A N 1
ATOM 2682 C CA . ARG A 1 354 ? 21.547 -28.543 4.949 1.00 35.34 354 ARG A CA 1
ATOM 2683 C C . ARG A 1 354 ? 21.485 -30.062 4.761 1.00 35.34 354 ARG A C 1
ATOM 2685 O O . ARG A 1 354 ? 21.782 -30.527 3.668 1.00 35.34 354 ARG A O 1
ATOM 2692 N N . PHE A 1 355 ? 21.059 -30.832 5.761 1.00 34.66 355 PHE A N 1
ATOM 2693 C CA . PHE A 1 355 ? 20.877 -32.280 5.624 1.00 34.66 355 PHE A CA 1
ATOM 2694 C C . PHE A 1 355 ? 19.517 -32.706 6.172 1.00 34.66 355 PHE A C 1
ATOM 2696 O O . PHE A 1 355 ? 19.309 -32.725 7.380 1.00 34.66 355 PHE A O 1
ATOM 2703 N N . GLY A 1 356 ? 18.599 -33.050 5.269 1.00 27.38 356 GLY A N 1
ATOM 2704 C CA . GLY A 1 356 ? 17.317 -33.652 5.625 1.00 27.38 356 GLY A CA 1
ATOM 2705 C C . GLY A 1 356 ? 16.277 -33.516 4.522 1.00 27.38 356 GLY A C 1
ATOM 2706 O O . GLY A 1 356 ? 15.455 -32.617 4.601 1.00 27.38 356 GLY A O 1
ATOM 2707 N N . THR A 1 357 ? 16.384 -34.375 3.501 1.00 28.08 357 THR A N 1
ATOM 2708 C CA . THR A 1 357 ? 15.339 -35.268 2.940 1.00 28.08 357 THR A CA 1
ATOM 2709 C C . THR A 1 357 ? 15.523 -35.462 1.433 1.00 28.08 357 THR A C 1
ATOM 2711 O O . THR A 1 357 ? 15.003 -34.704 0.618 1.00 28.08 357 THR A O 1
ATOM 2714 N N . ALA A 1 358 ? 16.258 -36.521 1.091 1.00 27.47 358 ALA A N 1
ATOM 2715 C CA . ALA A 1 358 ? 16.051 -37.321 -0.107 1.00 27.47 358 ALA A CA 1
ATOM 2716 C C . ALA A 1 358 ? 15.874 -38.767 0.378 1.00 27.47 358 ALA A C 1
ATOM 2718 O O . ALA A 1 358 ? 16.839 -39.367 0.851 1.00 27.47 358 ALA A O 1
ATOM 2719 N N . ALA A 1 359 ? 14.629 -39.239 0.356 1.00 31.81 359 ALA A N 1
ATOM 2720 C CA . ALA A 1 359 ? 14.170 -40.626 0.263 1.00 31.81 359 ALA A CA 1
ATOM 2721 C C . ALA A 1 359 ? 12.641 -40.581 0.187 1.00 31.81 359 ALA A C 1
ATOM 2723 O O . ALA A 1 359 ? 12.045 -39.976 1.109 1.00 31.81 359 ALA A O 1
#

Sequence (359 aa):
MDAVYDRLSVTDGCREEGFQNKVVRRGCEALGLCADAVPRNSSEGHFCGSCNFGCPTGDKRGTDTTWLVDAVARGAVILTGCKAEHFVFEKNSGSSGRGRGKKCVGLVATCATDGVTKKLRIEAKVSIAACGALMTPPLLRSSGLKNRHIGRNLHLHPVSMAWGYFPESRQDPQLITGKCYEGGIITSMHRVTERTIIETPALGPGAFAAMVPWESGRDMKERMRRYSRTAHAFALVRDRGAGFVDGEGRVRFTPSREDVEELRHGLRRALRILVAAGAAEVGTHRSDGLRLRCKGLRDEDLEAFLDEILYFLSSKSAQLVPPPSAPGRAAEAEAPSAGKAARRHLRRAAESQRFGTAA

Radius of gyration: 25.54 Å; chains: 1; bounding box: 63×66×75 Å

Foldseek 3Di:
DVVVCVQLVWDLAAPDAALQQLLLCLLCVLVVFDKGFDTFSFDNDFKQLCVVVPDPVCRRCDCVNTVVVVCVVVPDDDDPQKAWQEWDWDADPPPPDPDDRIDTQFTKIDGNDPPGGDIDTDGDNDDDQDPPLQASLQHCVSHVNDPPCRFWQAWDWDKFKKKFFQDDDPPDPLRRDWFLSIGDFFRIKGDPDPFKIKGWDRADLVNQLVLAAPPDPVVSVVVSVRRRRMTMIMITGRAPWMWGHPHRVDIGTDGDPVSLVSRLSNHLSRQSSNLSSPGQKMDGSDNNRQIDGNVVDDPVNSVVSSVVVVVVSPPDDDPPPPDPDDPDDDDDDDDDDPDDPVVVVVVVVVVVVPDDDDD

Organism: Panicum miliaceum (NCBI:txid4540)

Secondary structure (DSSP, 8-state):
-HHHHHHTT-B---SS--HHHHHHHHHHHHTT---EEPPBSS-TT--BS-TTT--TTS-S--TTTTHHHHHHHTT-----SEEEEEEEEEE-TT-SSSS-SEEEEEEEEEE-STT--PEEEEE-SS----SHHHHHHHHHHHTT---TTTTEEE----EEEEEEE----TT-TT---S-TTSB-SS-EEEESSSSEEEE-----HHHHHHHS--S-HHHHHHHHHHGGGEEEEEEEE-----EEEEETTEEE----HHHHHHHHHHHHHHHHHHHHTT-SEEEE--TT--EEE-TT--HHHHHHHHHHHHHHHHHS----PPPPP--------------SHHHHHHHHHHHTTS-----

=== Feature glossary ===
Key to the feature types in this record:

Secondary structure (8-state, DSSP). Secondary structure is the local, repeating backbone conformation. DSSP classifies it into eight states by reading the hydrogen-bond network: three helix types (H, G, I), two β types (E, B), two non-regular types (T, S), and unstructured coil (-).

Backbone torsions (φ/ψ). Backbone dihedral angles. Every residue except chain termini has a φ (preceding-C → N → Cα → C) and a ψ (N → Cα → C → next-N). They are reported in degrees following the IUPAC sign convention. Secondary structure is essentially a statement about which (φ, ψ) basin each residue occupies.

Predicted aligned error. Predicted Aligned Error (PAE) is an AlphaFold confidence matrix: entry (i, j) is the expected error in the position of residue j, in ångströms, when the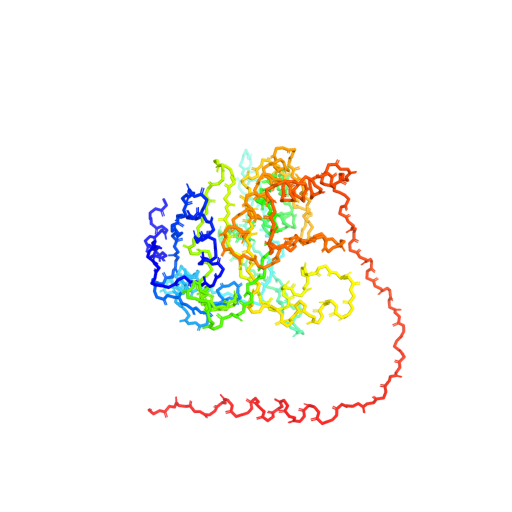 prediction is superimposed on the true structure at residue i. Low PAE within a block of residues means that block is internally rigid and well-predicted; high PAE between two blocks means their relative placement is uncertain even if each block individually is confident.

B-factor. B-factor (Debye–Waller factor) reflects atomic displacement in the crystal lattice. It is an experimental observable (units Å²), not a prediction; low values mean the atom is pinned down, high values mean it moves or is heterogeneous across the crystal.

Secondary structure (3-state, P-SEA). Three-state secondary structure (P-SEA) collapses the eight DSSP classes into helix (a), strand (b), and coil (c). P-SEA assigns these from Cα geometry alone — distances and angles — without requiring backbone oxygens, so it works on any Cα trace.

Sequence. Primary structure: the covalent order of the twenty standard amino acids along the backbone. Two proteins with the same sequence will (almost always) fold to the same structure; two with 30% identity often share a fold but not the details.

pLDDT. pLDDT is the predicted lDDT-Cα score: AlphaFold's confidence that the local environment of each residue (all inter-atomic distances within 15 Å) is correctly placed. It is a per-residue number between 0 and 100, with higher meaning more reliable.

InterPro / GO / CATH / organism. Functional annotations link the protein to curated databases. InterPro entries identify conserved domains and families by matching the sequence against member-database signatures (Pfam, PROSITE, CDD, …). Gene Ontology (GO) terms describe molecular function, biological process, and cellular component in a controlled vocabulary. CATH places the structure in a hierarchical fold classification (Class/Architecture/Topology/Homologous-superfamily). The organism is the source species.

Contact-map, Ramachandran, and PAE plots. Three diagnostic plots accompany the record. The Cα contact map visualizes the tertiary structure as a 2D adjacency matrix (8 Å cutoff, sequence-local contacts suppressed). The Ramachandran plot shows the distribution of backbone (φ, ψ) torsions, with points in the α and β basins reflecting secondary structure content. The PAE plot shows AlphaFold's inter-residue confidence as a color matrix.

mmCIF coordinates. The mmCIF table is the protein's shape written out atom by atom. For each backbone N, Cα, C, and car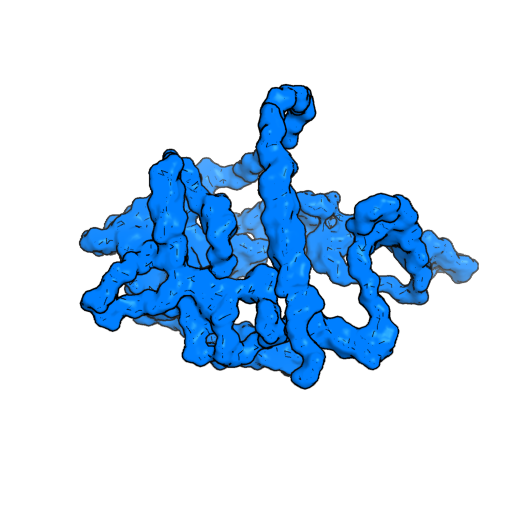bonyl O, it records an (x, y, z) coordinate triple in Å plus the residue type, chain letter, and residue number.

Radius of gyration, Cα contacts, bounding box. Three whole-structure scalars: the radius of gyration (RMS distance of Cα from centroid, in Å), the count of Cα–Cα contacts (pairs closer than 8 Å and separated by more than four residues in sequence — i.e. tertiary, not local, contacts), and the bounding-box dimensions. Together they distinguish compact globular folds from extended fibres or disordered chains.

Foldseek 3Di. The Foldseek 3Di string encodes local tertiary geometry as a 20-letter alphabet — one character per residue — derived from the relative positions of nearby Cα atoms. Unlike the amino-acid sequence, 3Di is a direct function of the 3D structure, so two proteins with the same fold have similar 3Di strings even at low sequence identity.

Rendered structure images. Six rendered views show the 3D structure from the faces of a cube — i.e. along ±x, ±y, ±z. Rendering representation is drawn randomly per protein from cartoon (secondary-structure ribbons), sticks (backbone bonds), or molecular surface; coloring is either N→C rainbow (blue at the N-terminus through red at the C-terminus) or one color per chain.

Nearest PDB structures. The Foldseek neighbor list gives the closest experimentally determined structures in the PDB, ranked by structural alignment. TM-score near 1 means near-identical fold; near 0.3 means only rough topology match. This is how one finds what a novel AlphaFold prediction most resembles in the solved-structure universe.

Solvent-accessible surface area. SASA measures how much of the protein is reachable by solvent. It is computed by rolling a water-sized probe over the atomic surface and summing the exposed area (Å²). Per-residue SASA distinguishes core (buried, low SASA) from surface (exposed, high SASA) residues; total SASA is a whole-molecule size measure.